Protein 6OD0 (pdb70)

Foldseek 3Di:
DDDPVRLVVLLVVQLVQDDPVQNDPVSLQVDWRFLVSVCPDPVHVPPLLSVLLQQLLDPDPVSGTHHSVSSVVSCQLVDPPHDLLSVLQVVQSSLCVVRPQWQALVSQQVVVCSVPDVVVVDDDPVRSVVVLVVVCVQQVVVPPRIHGSVSSSVSSVPDDDPD/DDDPVRLVVLLVVQLVQDDPVQNDPVSLQVDWRFLVSVCPDPVHVPPLLSVLLQQLLDPDPVSGTHHSVSSVVSCQLPDPPHDLLSVLQVVQSSLPVVRPQKHALVSQQVVVCSVCDVVSHDDPVRSVVVSVVVCVQQVVVPPRIHGSVSSSVSSVVDDDD/DVVVVVVVVVPD/DVVVVVVVVVPD

Radius of gyration: 25.78 Å; Cα contacts (8 Å, |Δi|>4): 388; chains: 4; bounding box: 52×59×73 Å

B-factor: mean 43.33, std 13.86, range [22.11, 126.85]

Organism: Homo sapiens (NCBI:txid9606)

Solvent-accessible surface area: 19195 Å² total; per-residue (Å²): 106,36,64,73,129,60,67,122,92,1,35,184,80,0,18,125,26,7,79,137,95,72,94,67,96,84,39,0,102,79,6,86,1,71,36,79,74,0,46,62,19,118,65,5,117,97,19,66,2,61,69,21,0,0,92,15,8,6,100,24,139,84,84,56,18,0,14,15,131,3,4,30,73,5,30,21,8,50,18,88,51,9,58,115,63,53,38,5,60,50,0,11,103,0,1,7,40,84,76,91,44,38,0,46,112,98,4,0,36,126,1,3,47,42,60,52,29,94,40,106,87,138,42,58,93,78,88,21,50,124,54,8,69,74,8,14,122,77,1,4,112,88,156,94,32,35,0,53,63,80,13,0,56,110,23,26,89,83,26,88,123,36,103,108,36,41,72,64,63,70,122,106,1,38,187,84,0,17,69,30,6,80,152,97,73,100,68,98,82,41,0,102,206,5,86,1,64,36,140,66,1,35,82,22,109,78,4,87,93,19,61,2,55,122,20,0,0,109,16,7,11,104,26,141,74,59,81,10,0,15,16,129,3,3,30,73,4,26,21,8,46,20,90,47,9,57,116,62,57,39,5,60,48,0,11,105,0,1,7,32,83,79,93,41,39,0,53,105,108,2,0,26,119,0,3,52,45,65,52,28,93,90,88,55,52,53,92,82,95,22,44,122,54,7,71,75,7,25,149,70,0,12,92,91,215,96,38,38,0,57,57,76,15,0,52,95,20,25,86,187,24,81,104,104,104,49,10,79,35,0,17,118,32,1,46,89,102,48,10,88,38,0,23,36,33,2,48,99

CATH classification: 1.10.238.10

Nearest PDB structures (foldseek):
  6od0-assembly1_A  TM=1.006E+00  e=2.108E-27  Homo sapiens
  6od0-assembly2_B  TM=1.002E+00  e=3.270E-26  Homo sapiens
  6ocx-assembly2_B  TM=9.889E-01  e=6.707E-25  Homo sapiens
  1xo5-assembly1_A  TM=9.278E-01  e=3.530E-22  Homo sapiens
  1xo5-assembly2_B  TM=9.350E-01  e=5.475E-21  Homo sapiens

Structure (mmCIF, N/CA/C/O backbone):
data_6OD0
#
_entry.id   6OD0
#
_cell.length_a   34.858
_cell.length_b   85.966
_cell.length_c   67.287
_cell.angle_alpha   90.00
_cell.angle_beta   91.91
_cell.angle_gamma   90.00
#
_symmetry.space_group_name_H-M   'P 1 21 1'
#
loop_
_entity.id
_entity.type
_entity.pdbx_description
1 polymer 'Calcium and integrin-binding protein 1'
2 polymer 'Peptide inhibitor UNC10245092'
3 non-polymer 'CALCIUM ION'
4 water water
#
loop_
_atom_site.group_PDB
_atom_site.id
_atom_site.type_symbol
_atom_site.label_atom_id
_atom_site.label_alt_id
_atom_site.label_comp_id
_atom_site.label_asym_id
_atom_site.label_entity_id
_atom_site.label_seq_id
_atom_site.pdbx_PDB_ins_code
_atom_site.Cartn_x
_atom_site.Cartn_y
_atom_site.Cartn_z
_atom_site.occupancy
_atom_site.B_iso_or_equiv
_atom_site.auth_seq_id
_atom_site.auth_comp_id
_atom_site.auth_asym_id
_atom_site.auth_atom_id
_atom_site.pdbx_PDB_model_num
ATOM 1 N N . PHE A 1 21 ? 7.860 15.823 60.036 1.00 49.25 21 PHE A N 1
ATOM 2 C CA . PHE A 1 21 ? 9.135 15.098 59.938 1.00 48.74 21 PHE A CA 1
ATOM 3 C C . PHE A 1 21 ? 9.211 14.065 58.821 1.00 52.33 21 PHE A C 1
ATOM 4 O O . PHE A 1 21 ? 10.309 13.599 58.468 1.00 52.09 21 PHE A O 1
ATOM 12 N N . LEU A 1 22 ? 8.053 13.688 58.279 1.00 46.75 22 LEU A N 1
ATOM 13 C CA . LEU A 1 22 ? 8.009 12.729 57.190 1.00 44.98 22 LEU A CA 1
ATOM 14 C C . LEU A 1 22 ? 7.364 13.343 55.990 1.00 48.13 22 LEU A C 1
ATOM 15 O O . LEU A 1 22 ? 6.349 14.044 56.105 1.00 48.08 22 LEU A O 1
ATOM 20 N N . THR A 1 23 ? 7.921 13.049 54.824 1.00 45.30 23 THR A N 1
ATOM 21 C CA . THR A 1 23 ? 7.323 13.503 53.572 1.00 45.75 23 THR A CA 1
ATOM 22 C C . THR A 1 23 ? 6.126 12.603 53.265 1.00 47.22 23 THR A C 1
ATOM 23 O O . THR A 1 23 ? 5.939 11.568 53.911 1.00 46.20 23 THR A O 1
ATOM 27 N N . LYS A 1 24 ? 5.331 12.988 52.275 1.00 43.19 24 LYS A N 1
ATOM 28 C CA . LYS A 1 24 ? 4.200 12.200 51.828 1.00 42.67 24 LYS A CA 1
ATOM 29 C C . LYS A 1 24 ? 4.699 10.860 51.262 1.00 46.21 24 LYS A C 1
ATOM 30 O O . LYS A 1 24 ? 4.093 9.828 51.545 1.00 45.77 24 LYS A O 1
ATOM 32 N N . GLN A 1 25 ? 5.832 10.865 50.516 1.00 42.51 25 GLN A N 1
ATOM 33 C CA . GLN A 1 25 ? 6.389 9.624 49.966 1.00 42.72 25 GLN A CA 1
ATOM 34 C C . GLN A 1 25 ? 6.767 8.648 51.090 1.00 42.98 25 GLN A C 1
ATOM 35 O O . GLN A 1 25 ? 6.535 7.443 50.958 1.00 40.36 25 GLN A O 1
ATOM 41 N N . GLU A 1 26 ? 7.347 9.175 52.174 1.00 35.09 26 GLU A N 1
ATOM 42 C CA . GLU A 1 26 ? 7.712 8.377 53.322 1.00 33.90 26 GLU A CA 1
ATOM 43 C C . GLU A 1 26 ? 6.475 7.804 54.011 1.00 36.78 26 GLU A C 1
ATOM 44 O O . GLU A 1 26 ? 6.492 6.642 54.409 1.00 35.01 26 GLU A O 1
ATOM 50 N N . ILE A 1 27 ? 5.395 8.593 54.135 1.00 34.67 27 ILE A N 1
ATOM 51 C CA . ILE A 1 27 ? 4.171 8.112 54.779 1.00 33.28 27 ILE A CA 1
ATOM 52 C C . ILE A 1 27 ? 3.520 6.997 53.958 1.00 36.55 27 ILE A C 1
ATOM 53 O O . ILE A 1 27 ? 3.129 5.971 54.518 1.00 34.73 27 ILE A O 1
ATOM 58 N N . LEU A 1 28 ? 3.441 7.184 52.631 1.00 34.38 28 LEU A N 1
ATOM 59 C CA . LEU A 1 28 ? 2.827 6.196 51.733 1.00 33.56 28 LEU A CA 1
ATOM 60 C C . LEU A 1 28 ? 3.650 4.924 51.659 1.00 35.01 28 LEU A C 1
ATOM 61 O O . LEU A 1 28 ? 3.081 3.836 51.593 1.00 31.26 28 LEU A O 1
ATOM 66 N N . LEU A 1 29 ? 4.974 5.055 51.696 1.00 34.19 29 LEU A N 1
ATOM 67 C CA . LEU A 1 29 ? 5.864 3.897 51.718 1.00 35.73 29 LEU A CA 1
ATOM 68 C C . LEU A 1 29 ? 5.710 3.175 53.045 1.00 35.69 29 LEU A C 1
ATOM 69 O O . LEU A 1 29 ? 5.720 1.947 53.064 1.00 34.97 29 LEU A O 1
ATOM 74 N N . ALA A 1 30 ? 5.564 3.924 54.142 1.00 31.25 30 ALA A N 1
ATOM 75 C CA . ALA A 1 30 ? 5.399 3.330 55.468 1.00 29.11 30 ALA A CA 1
ATOM 76 C C . ALA A 1 30 ? 4.128 2.499 55.520 1.00 31.47 30 ALA A C 1
ATOM 77 O O . ALA A 1 30 ? 4.169 1.375 56.026 1.00 32.31 30 ALA A O 1
ATOM 79 N N . HIS A 1 31 ? 3.031 2.987 54.912 1.00 26.46 31 HIS A N 1
ATOM 80 C CA . HIS A 1 31 ? 1.781 2.248 54.918 1.00 26.18 31 HIS A CA 1
ATOM 81 C C . HIS A 1 31 ? 1.889 0.960 54.132 1.00 33.84 31 HIS A C 1
ATOM 82 O O . HIS A 1 31 ? 1.384 -0.069 54.580 1.00 35.54 31 HIS A O 1
ATOM 89 N N . ARG A 1 32 ? 2.591 0.982 52.993 1.00 32.22 32 ARG A N 1
ATOM 90 C CA . ARG A 1 32 ? 2.771 -0.242 52.228 1.00 33.40 32 ARG A CA 1
ATOM 91 C C . ARG A 1 32 ? 3.580 -1.274 53.032 1.00 38.63 32 ARG A C 1
ATOM 92 O O . ARG A 1 32 ? 3.216 -2.441 53.053 1.00 39.68 32 ARG A O 1
ATOM 100 N N . ARG A 1 33 ? 4.657 -0.840 53.709 1.00 34.39 33 ARG A N 1
ATOM 101 C CA . ARG A 1 33 ? 5.478 -1.753 54.494 1.00 33.78 33 ARG A CA 1
ATOM 102 C C . ARG A 1 33 ? 4.699 -2.308 55.687 1.00 36.23 33 ARG A C 1
ATOM 103 O O . ARG A 1 33 ? 4.773 -3.510 55.972 1.00 35.23 33 ARG A O 1
ATOM 111 N N . PHE A 1 34 ? 3.935 -1.433 56.364 1.00 31.72 34 PHE A N 1
ATOM 112 C CA . PHE A 1 34 ? 3.115 -1.811 57.502 1.00 30.94 34 PHE A CA 1
ATOM 113 C C . PHE A 1 34 ? 2.114 -2.908 57.110 1.00 38.35 34 PHE A C 1
ATOM 114 O O . PHE A 1 34 ? 2.004 -3.916 57.813 1.00 38.46 34 PHE A O 1
ATOM 122 N N . CYS A 1 35 ? 1.424 -2.727 55.975 1.00 36.60 35 CYS A N 1
ATOM 123 C CA . CYS A 1 35 ? 0.443 -3.669 55.449 1.00 37.04 35 CYS A CA 1
ATOM 124 C C . CYS A 1 35 ? 1.025 -5.039 55.153 1.00 41.14 35 CYS A C 1
ATOM 125 O O . CYS A 1 35 ? 0.308 -6.028 55.282 1.00 40.37 35 CYS A O 1
ATOM 128 N N . GLU A 1 36 ? 2.294 -5.107 54.738 1.00 38.45 36 GLU A N 1
ATOM 129 C CA . GLU A 1 36 ? 2.976 -6.389 54.488 1.00 40.44 36 GLU A CA 1
ATOM 130 C C . GLU A 1 36 ? 3.131 -7.208 55.781 1.00 43.84 36 GLU A C 1
ATOM 131 O O . GLU A 1 36 ? 3.380 -8.413 55.720 1.00 46.33 36 GLU A O 1
ATOM 137 N N . LEU A 1 37 ? 2.986 -6.569 56.937 1.00 37.88 37 LEU A N 1
ATOM 138 C CA . LEU A 1 37 ? 3.071 -7.230 58.245 1.00 35.88 37 LEU A CA 1
ATOM 139 C C . LEU A 1 37 ? 1.730 -7.783 58.684 1.00 38.65 37 LEU A C 1
ATOM 140 O O . LEU A 1 37 ? 1.667 -8.524 59.661 1.00 39.15 37 LEU A O 1
ATOM 145 N N . LEU A 1 38 ? 0.646 -7.405 58.005 1.00 35.98 38 LEU A N 1
ATOM 146 C CA . LEU A 1 38 ? -0.693 -7.850 58.399 1.00 35.50 38 LEU A CA 1
ATOM 147 C C . LEU A 1 38 ? -1.135 -9.071 57.677 1.00 43.01 38 LEU A C 1
ATOM 148 O O . LEU A 1 38 ? -0.778 -9.245 56.516 1.00 43.68 38 LEU A O 1
ATOM 153 N N . PRO A 1 39 ? -1.993 -9.901 58.313 1.00 42.44 39 PRO A N 1
ATOM 154 C CA . PRO A 1 39 ? -2.644 -11.003 57.567 1.00 42.77 39 PRO A CA 1
ATOM 155 C C . PRO A 1 39 ? -3.416 -10.417 56.375 1.00 44.76 39 PRO A C 1
ATOM 156 O O . PRO A 1 39 ? -3.925 -9.300 56.454 1.00 42.88 39 PRO A O 1
ATOM 160 N N . GLN A 1 40 ? -3.504 -11.166 55.283 1.00 42.20 40 GLN A N 1
ATOM 161 C CA . GLN A 1 40 ? -4.188 -10.742 54.061 1.00 42.17 40 GLN A CA 1
ATOM 162 C C . GLN A 1 40 ? -5.574 -10.117 54.291 1.00 46.84 40 GLN A C 1
ATOM 163 O O . GLN A 1 40 ? -5.928 -9.131 53.658 1.00 43.49 40 GLN A O 1
ATOM 169 N N . GLU A 1 41 ? -6.331 -10.677 55.239 1.00 47.59 41 GLU A N 1
ATOM 170 C CA . GLU A 1 41 ? -7.679 -10.243 55.601 1.00 48.31 41 GLU A CA 1
ATOM 171 C C . GLU A 1 41 ? -7.717 -8.868 56.261 1.00 51.63 41 GLU A C 1
ATOM 172 O O . GLU A 1 41 ? -8.784 -8.277 56.338 1.00 53.42 41 GLU A O 1
ATOM 174 N N . GLN A 1 42 ? -6.579 -8.359 56.754 1.00 45.46 42 GLN A N 1
ATOM 175 C CA . GLN A 1 42 ? -6.538 -7.054 57.410 1.00 42.57 42 GLN A CA 1
ATOM 176 C C . GLN A 1 42 ? -5.820 -5.991 56.586 1.00 41.63 42 GLN A C 1
ATOM 177 O O . GLN A 1 42 ? -5.449 -4.963 57.128 1.00 41.19 42 GLN A O 1
ATOM 183 N N . ARG A 1 43 ? -5.642 -6.210 55.289 1.00 37.44 43 ARG A N 1
ATOM 184 C CA . ARG A 1 43 ? -4.881 -5.293 54.440 1.00 36.21 43 ARG A CA 1
ATOM 185 C C . ARG A 1 43 ? -5.699 -4.188 53.767 1.00 41.79 43 ARG A C 1
ATOM 186 O O . ARG A 1 43 ? -5.122 -3.354 53.074 1.00 42.81 43 ARG A O 1
ATOM 194 N N . SER A 1 44 ? -7.018 -4.118 54.011 1.00 38.61 44 SER A N 1
ATOM 195 C CA . SER A 1 44 ? -7.788 -2.987 53.484 1.00 38.14 44 SER A CA 1
ATOM 196 C C . SER A 1 44 ? -7.348 -1.773 54.315 1.00 39.34 44 SER A C 1
ATOM 197 O O . SER A 1 44 ? -6.807 -1.936 55.419 1.00 38.09 44 SER A O 1
ATOM 200 N N . VAL A 1 45 ? -7.540 -0.572 53.775 1.00 34.73 45 VAL A N 1
ATOM 201 C CA . VAL A 1 45 ? -7.120 0.642 54.464 1.00 34.20 45 VAL A CA 1
ATOM 202 C C . VAL A 1 45 ? -7.725 0.760 55.865 1.00 37.95 45 VAL A C 1
ATOM 203 O O . VAL A 1 45 ? -6.995 0.961 56.826 1.00 38.62 45 VAL A O 1
ATOM 207 N N . GLU A 1 46 ? -9.040 0.611 55.985 1.00 34.74 46 GLU A N 1
ATOM 208 C CA . GLU A 1 46 ? -9.733 0.714 57.278 1.00 34.91 46 GLU A CA 1
ATOM 209 C C . GLU A 1 46 ? -9.235 -0.311 58.279 1.00 36.89 46 GLU A C 1
ATOM 210 O O . GLU A 1 46 ? -8.940 0.048 59.413 1.00 35.89 46 GLU A O 1
ATOM 212 N N . SER A 1 47 ? -9.088 -1.573 57.856 1.00 35.32 47 SER A N 1
ATOM 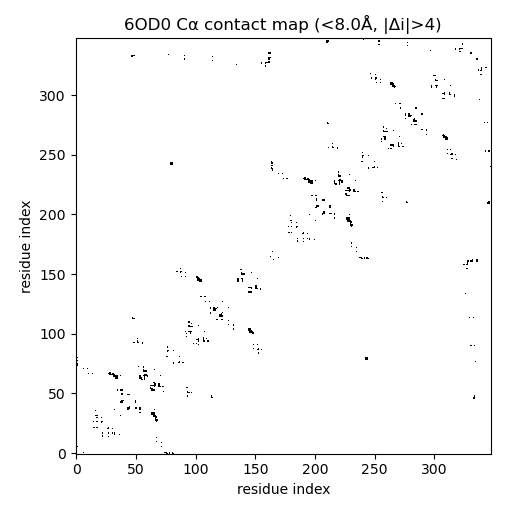213 C CA . SER A 1 47 ? -8.551 -2.606 58.750 1.00 36.21 47 SER A CA 1
ATOM 214 C C . SER A 1 47 ? -7.120 -2.254 59.191 1.00 37.80 47 SER A C 1
ATOM 215 O O . SER A 1 47 ? -6.795 -2.330 60.389 1.00 35.95 47 SER A O 1
ATOM 218 N N . SER A 1 48 ? -6.284 -1.820 58.226 1.00 33.58 48 SER A N 1
ATOM 219 C CA . SER A 1 48 ? -4.897 -1.471 58.518 1.00 32.94 48 SER A CA 1
ATOM 220 C C . SER A 1 48 ? -4.765 -0.320 59.503 1.00 37.59 48 SER A C 1
ATOM 221 O O . SER A 1 48 ? -3.813 -0.294 60.278 1.00 37.50 48 SER A O 1
ATOM 224 N N . LEU A 1 49 ? -5.699 0.624 59.478 1.00 35.73 49 LEU A N 1
ATOM 225 C CA . LEU A 1 49 ? -5.642 1.757 60.406 1.00 36.15 49 LEU A CA 1
ATOM 226 C C . LEU A 1 49 ? -6.190 1.421 61.781 1.00 39.77 49 LEU A C 1
ATOM 227 O O . LEU A 1 49 ? -6.013 2.203 62.713 1.00 40.63 49 LEU A O 1
ATOM 232 N N . ARG A 1 50 ? -6.832 0.255 61.922 1.00 35.36 50 ARG A N 1
ATOM 233 C CA . ARG A 1 50 ? -7.296 -0.231 63.219 1.00 34.80 50 ARG A CA 1
ATOM 234 C C . ARG A 1 50 ? -6.306 -1.276 63.793 1.00 37.51 50 ARG A C 1
ATOM 235 O O . ARG A 1 50 ? -6.334 -1.535 64.988 1.00 35.44 50 ARG A O 1
ATOM 237 N N . ALA A 1 51 ? -5.446 -1.873 62.938 1.00 34.00 51 ALA A N 1
ATOM 238 C CA . ALA A 1 51 ? -4.562 -2.978 63.307 1.00 34.24 51 ALA A CA 1
ATOM 239 C C . ALA A 1 51 ? -3.488 -2.635 64.328 1.00 37.99 51 ALA A C 1
ATOM 240 O O . ALA A 1 51 ? -2.951 -1.527 64.354 1.00 36.71 51 ALA A O 1
ATOM 242 N N . GLN A 1 52 ? -3.164 -3.624 65.151 1.00 35.80 52 GLN A N 1
ATOM 243 C CA . GLN A 1 52 ? -2.097 -3.561 66.153 1.00 35.67 52 GLN A CA 1
ATOM 244 C C . GLN A 1 52 ? -1.117 -4.665 65.809 1.00 40.50 52 GLN A C 1
ATOM 245 O O . GLN A 1 52 ? -1.473 -5.839 65.861 1.00 42.24 52 GLN A O 1
ATOM 251 N N . VAL A 1 53 ? 0.096 -4.290 65.402 1.00 35.50 53 VAL A N 1
ATOM 252 C CA . VAL A 1 53 ? 1.121 -5.256 65.039 1.00 34.28 53 VAL A CA 1
ATOM 253 C C . VAL A 1 53 ? 1.940 -5.610 66.288 1.00 36.66 53 VAL A C 1
ATOM 254 O O . VAL A 1 53 ? 2.546 -4.713 66.874 1.00 33.53 53 VAL A O 1
ATOM 258 N N . PRO A 1 54 ? 1.990 -6.907 66.685 1.00 35.43 54 PRO A N 1
ATOM 259 C CA . PRO A 1 54 ? 2.817 -7.294 67.853 1.00 34.71 54 PRO A CA 1
ATOM 260 C C . PRO A 1 54 ? 4.285 -6.955 67.660 1.00 36.34 54 PRO A C 1
ATOM 261 O O . PRO A 1 54 ? 4.753 -6.786 66.538 1.00 36.54 54 PRO A O 1
ATOM 265 N N . PHE A 1 55 ? 5.000 -6.809 68.747 1.00 34.71 55 PHE A N 1
ATOM 266 C CA . PHE A 1 55 ? 6.417 -6.428 68.670 1.00 35.42 55 PHE A CA 1
ATOM 267 C C . PHE A 1 55 ? 7.258 -7.411 67.876 1.00 44.05 55 PHE A C 1
ATOM 268 O O . PHE A 1 55 ? 8.125 -6.972 67.128 1.00 42.22 55 PHE A O 1
ATOM 276 N N . GLU A 1 56 ? 6.955 -8.725 67.966 1.00 45.53 56 GLU A N 1
ATOM 277 C CA . GLU A 1 56 ? 7.727 -9.762 67.281 1.00 47.07 56 GLU A CA 1
ATOM 278 C C . GLU A 1 56 ? 7.909 -9.482 65.810 1.00 51.26 56 GLU A C 1
ATOM 279 O O . GLU A 1 56 ? 9.003 -9.691 65.279 1.00 52.15 56 GLU A O 1
ATOM 281 N N . GLN A 1 57 ? 6.862 -8.981 65.154 1.00 46.29 57 GLN A N 1
ATOM 282 C CA . GLN A 1 57 ? 6.946 -8.630 63.743 1.00 45.46 57 GLN A CA 1
ATOM 283 C C . GLN A 1 57 ? 7.687 -7.316 63.524 1.00 48.01 57 GLN A C 1
ATOM 284 O O . GLN A 1 57 ? 8.362 -7.157 62.514 1.00 47.99 57 GLN A O 1
ATOM 290 N N . ILE A 1 58 ? 7.555 -6.377 64.454 1.00 43.07 58 ILE A N 1
ATOM 291 C CA . ILE A 1 58 ? 8.247 -5.100 64.349 1.00 42.67 58 ILE A CA 1
ATOM 292 C C . ILE A 1 58 ? 9.766 -5.265 64.558 1.00 47.42 58 ILE A C 1
ATOM 293 O O . ILE A 1 58 ? 10.561 -4.673 63.827 1.00 46.65 58 ILE A O 1
ATOM 298 N N . LEU A 1 59 ? 10.161 -6.075 65.543 1.00 44.60 59 LEU A N 1
ATOM 299 C CA . LEU A 1 59 ? 11.557 -6.310 65.868 1.00 44.85 59 LEU A CA 1
ATOM 300 C C . LEU A 1 59 ? 12.374 -6.978 64.747 1.00 53.73 59 LEU A C 1
ATOM 301 O O . LEU A 1 59 ? 13.602 -7.023 64.848 1.00 53.82 59 LEU A O 1
ATOM 306 N N . SER A 1 60 ? 11.707 -7.468 63.686 1.00 53.29 60 SER A N 1
ATOM 307 C CA . SER A 1 60 ? 12.386 -8.098 62.563 1.00 55.71 60 SER A CA 1
ATOM 308 C C . SER A 1 60 ? 12.568 -7.165 61.378 1.00 61.12 60 SER A C 1
ATOM 309 O O . SER A 1 60 ? 13.181 -7.549 60.383 1.00 62.70 60 SER A O 1
ATOM 312 N N . LEU A 1 61 ? 12.039 -5.955 61.464 1.00 56.61 61 LEU A N 1
ATOM 313 C CA . LEU A 1 61 ? 12.176 -4.984 60.386 1.00 56.28 61 LEU A CA 1
ATOM 314 C C . LEU A 1 61 ? 13.620 -4.525 60.268 1.00 61.35 61 LEU A C 1
ATOM 315 O O . LEU A 1 61 ? 14.288 -4.375 61.293 1.00 60.27 61 LEU A O 1
ATOM 320 N N . PRO A 1 62 ? 14.119 -4.295 59.030 1.00 60.13 62 PRO A N 1
ATOM 321 C CA . PRO A 1 62 ? 15.520 -3.859 58.860 1.00 60.36 62 PRO A CA 1
ATOM 322 C C . PRO A 1 62 ? 15.901 -2.605 59.636 1.00 62.85 62 PRO A C 1
ATOM 323 O O . PRO A 1 62 ? 17.027 -2.530 60.112 1.00 63.44 62 PRO A O 1
ATOM 327 N N . GLU A 1 63 ? 14.966 -1.651 59.803 1.00 56.58 63 GLU A N 1
ATOM 328 C CA . GLU A 1 63 ? 15.193 -0.418 60.558 1.00 54.72 63 GLU A CA 1
ATOM 329 C C . GLU A 1 63 ? 15.426 -0.684 62.044 1.00 56.32 63 GLU A C 1
ATOM 330 O O . GLU A 1 63 ? 16.093 0.111 62.710 1.00 55.82 63 GLU A O 1
ATOM 332 N N . LEU A 1 64 ? 14.888 -1.793 62.570 1.00 50.55 64 LEU A N 1
ATOM 333 C CA . LEU A 1 64 ? 15.037 -2.097 63.988 1.00 48.60 64 LEU A CA 1
ATOM 334 C C . LEU A 1 64 ? 15.904 -3.287 64.335 1.00 49.35 64 LEU A C 1
ATOM 335 O O . LEU A 1 64 ? 16.477 -3.298 65.422 1.00 48.32 64 LEU A O 1
ATOM 340 N N . LYS A 1 65 ? 15.945 -4.320 63.496 1.00 44.77 65 LYS A N 1
ATOM 341 C CA . LYS A 1 65 ? 16.566 -5.605 63.817 1.00 45.08 65 LYS A CA 1
ATOM 342 C C . LYS A 1 65 ? 17.999 -5.494 64.358 1.00 47.20 65 LYS A C 1
ATOM 343 O O . LYS A 1 65 ? 18.366 -6.254 65.248 1.00 46.60 65 LYS A O 1
ATOM 349 N N . ALA A 1 66 ? 18.778 -4.533 63.866 1.00 42.84 66 ALA A N 1
ATOM 350 C CA . ALA A 1 66 ? 20.145 -4.371 64.329 1.00 42.35 66 ALA A CA 1
ATOM 351 C C . ALA A 1 66 ? 20.297 -3.334 65.444 1.00 42.42 66 ALA A C 1
ATOM 352 O O . AL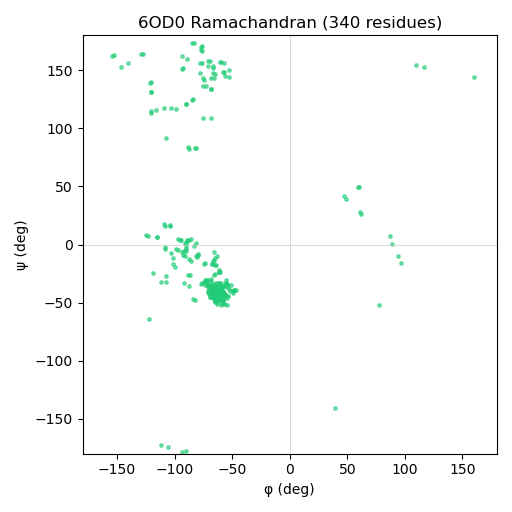A A 1 66 ? 21.421 -3.075 65.890 1.00 42.78 66 ALA A O 1
ATOM 354 N N . ASN A 1 67 ? 19.195 -2.774 65.914 1.00 36.62 67 ASN A N 1
ATOM 355 C CA . ASN A 1 67 ? 19.266 -1.762 66.960 1.00 35.31 67 ASN A CA 1
ATOM 356 C C . ASN A 1 67 ? 19.334 -2.371 68.366 1.00 36.73 67 ASN A C 1
ATOM 357 O O . ASN A 1 67 ? 18.438 -3.104 68.739 1.00 34.94 67 ASN A O 1
ATOM 362 N N . PRO A 1 68 ? 20.364 -2.035 69.180 1.00 35.20 68 PRO A N 1
ATOM 363 C CA . PRO A 1 68 ? 20.464 -2.614 70.546 1.00 34.29 68 PRO A CA 1
ATOM 364 C C . PRO A 1 68 ? 19.293 -2.284 71.476 1.00 37.09 68 PRO A C 1
ATOM 365 O O . PRO A 1 68 ? 19.046 -3.013 72.434 1.00 36.06 68 PRO A O 1
ATOM 369 N N . PHE A 1 69 ? 18.580 -1.187 71.206 1.00 32.99 69 PHE A N 1
ATOM 370 C CA . PHE A 1 69 ? 17.463 -0.778 72.047 1.00 32.38 69 PHE A CA 1
ATOM 371 C C . PHE A 1 69 ? 16.116 -1.076 71.416 1.00 36.36 69 PHE A C 1
ATOM 372 O O . PHE A 1 69 ? 15.131 -0.476 71.821 1.00 37.62 69 PHE A O 1
ATOM 380 N N . LYS A 1 70 ? 16.057 -1.940 70.406 1.00 32.85 70 LYS A N 1
ATOM 381 C CA . LYS A 1 70 ? 14.809 -2.207 69.679 1.00 31.94 70 LYS A CA 1
ATOM 382 C C . LYS A 1 70 ? 13.634 -2.510 70.589 1.00 37.88 70 LYS A C 1
ATOM 383 O O . LYS A 1 70 ? 12.536 -1.991 70.361 1.00 39.89 70 LYS A O 1
ATOM 389 N N . GLU A 1 71 ? 13.864 -3.299 71.642 1.00 34.26 71 GLU A N 1
ATOM 390 C CA . GLU A 1 71 ? 12.813 -3.645 72.595 1.00 35.69 71 GLU A CA 1
ATOM 391 C C . GLU A 1 71 ? 12.324 -2.436 73.357 1.00 39.87 71 GLU A C 1
ATOM 392 O O . GLU A 1 71 ? 11.114 -2.281 73.525 1.00 40.86 71 GLU A O 1
ATOM 394 N N . ARG A 1 72 ? 13.239 -1.535 73.757 1.00 34.25 72 ARG A N 1
ATOM 395 C CA . ARG A 1 72 ? 12.835 -0.300 74.419 1.00 33.10 72 ARG A CA 1
ATOM 396 C C . ARG A 1 72 ? 12.187 0.657 73.450 1.00 33.45 72 ARG A C 1
ATOM 397 O O . ARG A 1 72 ? 11.298 1.419 73.842 1.00 33.81 72 ARG A O 1
ATOM 405 N N . ILE A 1 73 ? 12.596 0.625 72.194 1.00 27.06 73 ILE A N 1
ATOM 406 C CA . ILE A 1 73 ? 12.014 1.518 71.186 1.00 27.82 73 ILE A CA 1
ATOM 407 C C . ILE A 1 73 ? 10.537 1.214 70.949 1.00 34.66 73 ILE A C 1
ATOM 408 O O . ILE A 1 73 ? 9.726 2.143 70.897 1.00 32.77 73 ILE A O 1
ATOM 413 N N . CYS A 1 74 ? 10.188 -0.079 70.868 1.00 36.25 74 CYS A N 1
ATOM 414 C CA . CYS A 1 74 ? 8.799 -0.550 70.686 1.00 38.00 74 CYS A CA 1
ATOM 415 C C . CYS A 1 74 ? 7.905 -0.112 71.812 1.00 37.96 74 CYS A C 1
ATOM 416 O O . CYS A 1 74 ? 6.790 0.360 71.588 1.00 35.34 74 CYS A O 1
ATOM 419 N N . ARG A 1 75 ? 8.383 -0.323 73.021 1.00 33.37 75 ARG A N 1
ATOM 420 C CA . ARG A 1 75 ? 7.666 0.046 74.215 1.00 33.09 75 ARG A CA 1
ATOM 421 C C . ARG A 1 75 ? 7.349 1.553 74.229 1.00 34.85 75 ARG A C 1
ATOM 422 O O . ARG A 1 75 ? 6.213 1.944 74.470 1.00 34.84 75 ARG A O 1
ATOM 430 N N . VAL A 1 76 ? 8.342 2.386 73.940 1.00 29.75 76 VAL A N 1
ATOM 431 C CA . VAL A 1 76 ? 8.205 3.835 74.018 1.00 28.67 76 VAL A CA 1
ATOM 432 C C . VAL A 1 76 ? 7.215 4.387 72.990 1.00 34.22 76 VAL A C 1
ATOM 433 O O . VAL A 1 76 ? 6.484 5.337 73.275 1.00 33.49 76 VAL A O 1
ATOM 437 N N . PHE A 1 77 ? 7.145 3.770 71.822 1.00 32.72 77 PHE A N 1
ATOM 438 C CA . PHE A 1 77 ? 6.268 4.265 70.759 1.00 31.76 77 PHE A CA 1
ATOM 439 C C . PHE A 1 77 ? 4.907 3.633 70.740 1.00 33.78 77 PHE A C 1
ATOM 440 O O . PHE A 1 77 ? 4.049 4.121 70.016 1.00 31.36 77 PHE A O 1
ATOM 448 N N . SER A 1 78 ? 4.668 2.622 71.570 1.00 30.57 78 SER A N 1
ATOM 449 C CA . SER A 1 78 ? 3.351 1.984 71.645 1.00 30.68 78 SER A CA 1
ATOM 450 C C . SER A 1 78 ? 2.340 2.902 72.348 1.00 34.22 78 SER A C 1
ATOM 451 O O . SER A 1 78 ? 2.652 3.523 73.360 1.00 33.31 78 SER A O 1
ATOM 454 N N . THR A 1 79 ? 1.141 3.002 71.802 1.00 32.17 79 THR A N 1
ATOM 455 C CA . THR A 1 79 ? 0.093 3.809 72.432 1.00 33.66 79 THR A CA 1
ATOM 456 C C . THR A 1 79 ? -1.000 2.948 73.040 1.00 38.10 79 THR A C 1
ATOM 457 O O . THR A 1 79 ? -1.860 3.489 73.732 1.00 39.04 79 THR A O 1
ATOM 461 N N . SER A 1 80 ? -0.932 1.620 72.876 1.00 35.76 80 SER A N 1
ATOM 462 C CA . SER A 1 80 ? -1.904 0.756 73.538 1.00 37.81 80 SER A CA 1
ATOM 463 C C . SER A 1 80 ? -1.547 0.666 75.033 1.00 42.19 80 SER A C 1
ATOM 464 O O . SER A 1 80 ? -0.357 0.639 75.363 1.00 40.10 80 SER A O 1
ATOM 467 N N . PRO A 1 81 ? -2.560 0.610 75.940 1.00 40.11 81 PRO A N 1
ATOM 468 C CA . PRO A 1 81 ? -2.268 0.520 77.387 1.00 40.76 81 PRO A CA 1
ATOM 469 C C . PRO A 1 81 ? -1.375 -0.654 77.786 1.00 46.84 81 PRO A C 1
ATOM 470 O O . PRO A 1 81 ? -0.636 -0.552 78.775 1.00 46.44 81 PRO A O 1
ATOM 474 N N . ALA A 1 82 ? -1.449 -1.776 77.038 1.00 44.77 82 ALA A N 1
ATOM 475 C CA . ALA A 1 82 ? -0.648 -2.968 77.329 1.00 44.35 82 ALA A CA 1
ATOM 476 C C . ALA A 1 82 ? 0.778 -2.836 76.812 1.00 47.25 82 ALA A C 1
ATOM 477 O O . ALA A 1 82 ? 1.604 -3.704 77.118 1.00 47.66 82 ALA A O 1
ATOM 479 N N . LYS A 1 83 ? 1.077 -1.760 76.034 1.00 40.47 83 LYS A N 1
ATOM 480 C CA . LYS A 1 83 ? 2.424 -1.459 75.508 1.00 39.36 83 LYS A CA 1
ATOM 481 C C . LYS A 1 83 ? 3.076 -2.685 74.848 1.00 44.36 83 LYS A C 1
ATOM 482 O O . LYS A 1 83 ? 4.264 -2.920 75.022 1.00 45.23 83 LYS A O 1
ATOM 488 N N . ASP A 1 84 ? 2.291 -3.477 74.126 1.00 40.02 84 ASP A N 1
ATOM 489 C CA . ASP A 1 84 ? 2.776 -4.721 73.536 1.00 39.29 84 ASP A CA 1
ATOM 490 C C . ASP A 1 84 ? 2.557 -4.806 72.031 1.00 40.15 84 ASP A C 1
ATOM 491 O O . ASP A 1 84 ? 2.794 -5.871 71.434 1.00 41.01 84 ASP A O 1
ATOM 493 N N . SER A 1 85 ? 2.118 -3.702 71.409 1.00 34.26 85 SER A N 1
ATOM 494 C CA . SER A 1 85 ? 1.871 -3.660 69.959 1.00 33.57 85 SER A CA 1
ATOM 495 C C . SER A 1 85 ? 1.996 -2.241 69.406 1.00 33.32 85 SER A C 1
ATOM 496 O O . SER A 1 85 ? 1.920 -1.275 70.153 1.00 32.11 85 SER A O 1
ATOM 499 N N . LEU A 1 86 ? 2.152 -2.132 68.093 1.00 30.07 86 LEU A N 1
ATOM 500 C CA . LEU A 1 86 ? 2.250 -0.850 67.414 1.00 29.98 86 LEU A CA 1
ATOM 501 C C . LEU A 1 86 ? 1.141 -0.699 66.392 1.00 32.34 86 LEU A C 1
ATOM 502 O O . LEU A 1 86 ? 0.915 -1.598 65.579 1.00 33.59 86 LEU A O 1
ATOM 507 N N . SER A 1 87 ? 0.460 0.439 66.421 1.00 26.94 87 SER A N 1
ATOM 508 C CA . SER A 1 87 ? -0.514 0.784 65.399 1.00 27.56 87 SER A CA 1
ATOM 509 C C . SER A 1 87 ? 0.276 1.438 64.246 1.00 31.79 87 SER A C 1
ATOM 510 O O . SER A 1 87 ? 1.470 1.739 64.392 1.00 31.84 87 SER A O 1
ATOM 513 N N . PHE A 1 88 ? -0.397 1.717 63.126 1.00 28.17 88 PHE A N 1
ATOM 514 C CA . PHE A 1 88 ? 0.229 2.428 62.020 1.00 26.70 88 PHE A CA 1
ATOM 515 C C . PHE A 1 88 ? 0.704 3.833 62.461 1.00 32.16 88 PHE A C 1
ATOM 516 O O . PHE A 1 88 ? 1.853 4.193 62.216 1.00 31.66 88 PHE A O 1
ATOM 524 N N . GLU A 1 89 ? -0.146 4.591 63.150 1.00 28.84 89 GLU A N 1
ATOM 525 C CA . GLU A 1 89 ? 0.236 5.899 63.681 1.00 29.69 89 GLU A CA 1
ATOM 526 C C . GLU A 1 89 ? 1.449 5.815 64.617 1.00 33.19 89 GLU A C 1
ATOM 527 O O . GLU A 1 89 ? 2.321 6.685 64.545 1.00 32.01 89 GLU A O 1
ATOM 533 N N . ASP A 1 90 ? 1.508 4.788 65.505 1.00 29.57 90 ASP A N 1
ATOM 534 C CA . ASP A 1 90 ? 2.678 4.589 66.381 1.00 28.94 90 ASP A CA 1
ATOM 535 C C . ASP A 1 90 ? 3.929 4.347 65.563 1.00 31.29 90 ASP A C 1
ATOM 536 O O . ASP A 1 90 ? 4.998 4.864 65.890 1.00 29.75 90 ASP A O 1
ATOM 541 N N . PHE A 1 91 ? 3.798 3.555 64.504 1.00 28.51 91 PHE A N 1
ATOM 542 C CA . PHE A 1 91 ? 4.879 3.259 63.592 1.00 29.13 91 PHE A CA 1
ATOM 543 C C . PHE A 1 91 ? 5.361 4.526 62.846 1.00 32.16 91 PHE A C 1
ATOM 544 O O . PHE A 1 91 ? 6.555 4.699 62.659 1.00 28.44 91 PHE A O 1
ATOM 552 N N . LEU A 1 92 ? 4.443 5.431 62.468 1.00 31.85 92 LEU A N 1
ATOM 553 C CA . LEU A 1 92 ? 4.847 6.690 61.824 1.00 31.77 92 LEU A CA 1
ATOM 554 C C . LEU A 1 92 ? 5.606 7.569 62.819 1.00 35.60 92 LEU A C 1
ATOM 555 O O . LEU A 1 92 ? 6.518 8.282 62.421 1.00 33.39 92 LEU A O 1
ATOM 560 N N . ASP A 1 93 ? 5.209 7.545 64.101 1.00 34.21 93 ASP A N 1
ATOM 561 C CA . ASP A 1 93 ? 5.876 8.302 65.144 1.00 35.43 93 ASP A CA 1
ATOM 562 C C . ASP A 1 93 ? 7.316 7.837 65.305 1.00 37.07 93 ASP A C 1
ATOM 563 O O . ASP A 1 93 ? 8.220 8.670 65.404 1.00 38.40 93 ASP A O 1
ATOM 568 N N . LEU A 1 94 ? 7.521 6.516 65.319 1.00 30.23 94 LEU A N 1
ATOM 569 C CA . LEU A 1 94 ? 8.838 5.913 65.433 1.00 30.24 94 LEU A CA 1
ATOM 570 C C . LEU A 1 94 ? 9.715 6.376 64.248 1.00 37.52 94 LEU A C 1
ATOM 571 O O . LEU A 1 94 ? 10.826 6.847 64.460 1.00 36.87 94 LEU A O 1
ATOM 576 N N . LEU A 1 95 ? 9.215 6.232 63.017 1.00 34.41 95 LEU A N 1
ATOM 577 C CA . LEU A 1 95 ? 9.962 6.660 61.838 1.00 34.26 95 LEU A CA 1
ATOM 578 C C . LEU A 1 95 ? 10.269 8.132 61.881 1.00 37.89 95 LEU A C 1
ATOM 579 O O . LEU A 1 95 ? 11.357 8.533 61.524 1.00 37.55 95 LEU A O 1
ATOM 584 N N . SER A 1 96 ? 9.320 8.941 62.366 1.00 37.03 96 SER A N 1
ATOM 585 C CA . SER A 1 96 ? 9.480 10.394 62.440 1.00 36.98 96 SER A CA 1
ATOM 586 C C . SER A 1 96 ? 10.651 10.781 63.355 1.00 38.52 96 SER A C 1
ATOM 587 O O . SER A 1 96 ? 11.471 11.623 62.992 1.00 35.74 96 SER A O 1
ATOM 590 N N . VAL A 1 97 ? 10.767 10.110 64.504 1.00 34.56 97 VAL A N 1
ATOM 591 C CA . VAL A 1 97 ? 11.845 10.388 65.450 1.00 33.29 97 VAL A CA 1
ATOM 592 C C . VAL A 1 97 ? 13.190 9.891 64.913 1.00 34.81 97 VAL A C 1
ATOM 593 O O . VAL A 1 97 ? 14.225 10.499 65.178 1.00 35.73 97 VAL A O 1
ATOM 597 N N . PHE A 1 98 ? 13.182 8.788 64.176 1.00 29.33 98 PHE A N 1
ATOM 598 C CA . PHE A 1 98 ? 14.431 8.262 63.641 1.00 30.52 98 PHE A CA 1
ATOM 599 C C . PHE A 1 98 ? 14.793 8.837 62.274 1.00 37.33 98 PHE A C 1
ATOM 600 O O . PHE A 1 98 ? 15.801 8.440 61.699 1.00 36.32 98 PHE A O 1
ATOM 608 N N . SER A 1 99 ? 14.003 9.788 61.763 1.00 36.48 99 SER A N 1
ATOM 609 C CA . SER A 1 99 ? 14.320 10.363 60.452 1.00 38.00 99 SER A CA 1
ATOM 610 C C . SER A 1 99 ? 15.450 11.376 60.562 1.00 43.09 99 SER A C 1
ATOM 611 O O . SER A 1 99 ? 15.656 11.963 61.628 1.00 41.01 99 SER A O 1
ATOM 614 N N . ASP A 1 100 ? 16.159 11.597 59.452 1.00 42.81 100 ASP A N 1
ATOM 615 C CA . ASP A 1 100 ? 17.252 12.553 59.377 1.00 45.04 100 ASP A CA 1
ATOM 616 C C . ASP A 1 100 ? 16.822 14.016 59.549 1.00 48.42 100 ASP A C 1
ATOM 617 O O . ASP A 1 100 ? 17.667 14.862 59.809 1.00 49.45 100 ASP A O 1
ATOM 622 N N . THR A 1 101 ? 15.527 14.293 59.482 1.00 44.31 101 THR A N 1
ATOM 623 C CA . THR A 1 101 ? 14.966 15.631 59.652 1.00 45.11 101 THR A CA 1
ATOM 624 C C . THR A 1 101 ? 14.543 15.944 61.091 1.00 47.07 101 THR A C 1
ATOM 625 O O . THR A 1 101 ? 14.192 17.084 61.373 1.00 46.99 101 THR A O 1
ATOM 629 N N . ALA A 1 102 ? 14.543 14.950 61.994 1.00 43.94 102 ALA A N 1
ATOM 630 C CA . ALA A 1 102 ? 14.149 15.167 63.389 1.00 42.81 102 ALA A CA 1
ATOM 631 C C . ALA A 1 102 ? 15.173 16.051 64.122 1.00 45.86 102 ALA A C 1
ATOM 632 O O . ALA A 1 102 ? 16.376 15.870 63.981 1.00 45.80 102 ALA A O 1
ATOM 634 N N . THR A 1 103 ? 14.685 17.040 64.857 1.00 42.27 103 THR A N 1
ATOM 635 C CA . THR A 1 103 ? 15.512 18.021 65.545 1.00 42.16 103 THR A CA 1
ATOM 636 C C . THR A 1 103 ? 16.327 17.408 66.675 1.00 46.15 103 THR A C 1
ATOM 637 O O . THR A 1 103 ? 15.914 16.400 67.257 1.00 43.82 103 THR A O 1
ATOM 641 N N . PRO A 1 104 ? 17.483 18.012 67.027 1.00 45.90 104 PRO A N 1
ATOM 642 C CA . PRO A 1 104 ? 18.266 17.496 68.176 1.00 44.49 104 PRO A CA 1
ATOM 643 C C . PRO A 1 104 ? 17.463 17.418 69.480 1.00 48.28 104 PRO A C 1
ATOM 644 O O . PRO A 1 104 ? 17.707 16.524 70.280 1.00 47.74 104 PRO A O 1
ATOM 648 N N . ASP A 1 105 ? 16.513 18.350 69.698 1.00 46.77 105 ASP A N 1
ATOM 649 C CA . ASP A 1 105 ? 15.672 18.379 70.895 1.00 45.76 105 ASP A CA 1
ATOM 650 C C . ASP A 1 105 ? 14.790 17.147 70.983 1.00 46.81 105 ASP A C 1
ATOM 651 O O . ASP A 1 105 ? 14.724 16.532 72.037 1.00 46.48 105 ASP A O 1
ATOM 653 N N . ILE A 1 106 ? 14.144 16.769 69.885 1.00 43.42 106 ILE A N 1
ATOM 654 C CA . ILE A 1 106 ? 13.244 15.616 69.875 1.00 42.19 106 ILE A CA 1
ATOM 655 C C . ILE A 1 106 ? 14.013 14.314 70.055 1.00 40.79 106 ILE A C 1
ATOM 656 O O . ILE A 1 106 ? 13.559 13.433 70.789 1.00 37.59 106 ILE A O 1
ATOM 661 N N . LYS A 1 107 ? 15.188 14.209 69.435 1.00 37.09 107 LYS A N 1
ATOM 662 C CA . LYS A 1 107 ? 16.029 13.013 69.568 1.00 35.05 107 LYS A CA 1
ATOM 663 C C . LYS A 1 107 ? 16.494 12.801 71.015 1.00 35.39 107 LYS A C 1
ATOM 664 O O . LYS A 1 107 ? 16.432 11.680 71.509 1.00 34.41 107 LYS A O 1
ATOM 670 N N . SER A 1 108 ? 16.921 13.865 71.699 1.00 33.19 108 SER A N 1
ATOM 671 C CA . SER A 1 108 ? 17.386 13.724 73.087 1.00 34.23 108 SER A CA 1
ATOM 672 C C . SER A 1 108 ? 16.214 13.476 74.045 1.00 39.40 108 SER A C 1
ATOM 673 O O . SER A 1 108 ? 16.401 12.802 75.047 1.00 39.08 108 SER A O 1
ATOM 676 N N . HIS A 1 109 ? 15.036 14.018 73.737 1.00 38.05 109 HIS A N 1
ATOM 677 C CA . HIS A 1 109 ? 13.835 13.790 74.534 1.00 40.17 109 HIS A CA 1
ATOM 678 C C . HIS A 1 109 ? 13.427 12.297 74.479 1.00 39.87 109 HIS A C 1
ATOM 679 O O . HIS A 1 109 ? 13.219 11.676 75.514 1.00 39.50 109 HIS A O 1
ATOM 686 N N . TYR A 1 110 ? 13.358 11.721 73.278 1.00 34.61 110 TYR A N 1
ATOM 687 C CA . TYR A 1 110 ? 13.015 10.313 73.114 1.00 33.87 110 TYR A CA 1
ATOM 688 C C . TYR A 1 110 ? 14.126 9.387 73.554 1.00 32.87 110 TYR A C 1
ATOM 689 O O . TYR A 1 110 ? 13.849 8.301 74.051 1.00 31.12 110 TYR A O 1
ATOM 698 N N . ALA A 1 111 ? 15.393 9.831 73.426 1.00 29.35 111 ALA A N 1
ATOM 699 C CA . ALA A 1 111 ? 16.531 9.045 73.914 1.00 26.42 111 ALA A CA 1
ATOM 700 C C . ALA A 1 111 ? 16.389 8.873 75.462 1.00 29.14 111 ALA A C 1
ATOM 701 O O . ALA A 1 111 ? 16.500 7.750 75.988 1.00 27.44 111 ALA A O 1
ATOM 703 N N . PHE A 1 112 ? 15.998 9.959 76.158 1.00 25.02 112 PHE A N 1
ATOM 704 C CA . PHE A 1 112 ? 15.762 9.937 77.592 1.00 25.51 112 PHE A CA 1
ATOM 705 C C . PHE A 1 112 ? 14.666 8.917 77.965 1.00 31.63 112 PHE A C 1
ATOM 706 O O . PHE A 1 112 ? 14.835 8.129 78.904 1.00 30.97 112 PHE A O 1
ATOM 714 N N . ARG A 1 113 ? 13.574 8.895 77.204 1.00 28.82 113 ARG A N 1
ATOM 715 C CA . ARG A 1 113 ? 12.496 7.944 77.422 1.00 27.58 113 ARG A CA 1
ATOM 716 C C . ARG A 1 113 ? 12.922 6.518 77.175 1.00 30.29 113 ARG A C 1
ATOM 717 O O . ARG A 1 113 ? 12.484 5.616 77.895 1.00 29.47 113 ARG A O 1
ATOM 725 N N . ILE A 1 114 ? 13.779 6.295 76.177 1.00 28.05 114 ILE A N 1
ATOM 726 C CA . ILE A 1 114 ? 14.269 4.956 75.840 1.00 28.00 114 ILE A CA 1
ATOM 727 C C . ILE A 1 114 ? 15.200 4.435 76.962 1.00 32.10 114 ILE A C 1
ATOM 728 O O . ILE A 1 114 ? 15.102 3.268 77.361 1.00 29.41 114 ILE A O 1
ATOM 733 N N . PHE A 1 115 ? 16.123 5.310 77.436 1.00 26.32 115 PHE A N 1
ATOM 734 C CA . PHE A 1 115 ? 17.093 4.974 78.464 1.00 26.02 115 PHE A CA 1
ATOM 735 C C . PHE A 1 115 ? 16.456 4.866 79.870 1.00 33.63 115 PHE A C 1
ATOM 736 O O . PHE A 1 115 ? 17.081 4.321 80.772 1.00 32.29 115 PHE A O 1
ATOM 744 N N . ASP A 1 116 ? 15.216 5.396 80.060 1.00 31.33 116 ASP A N 1
ATOM 745 C CA . ASP A 1 116 ? 14.514 5.308 81.342 1.00 30.84 116 ASP A CA 1
ATOM 746 C C . ASP A 1 116 ? 13.846 3.936 81.441 1.00 35.94 116 ASP A C 1
ATOM 747 O O . ASP A 1 116 ? 12.654 3.777 81.154 1.00 34.15 116 ASP A O 1
ATOM 752 N N . PHE A 1 117 ? 14.633 2.939 81.852 1.00 32.56 117 PHE A N 1
ATOM 753 C CA . PHE A 1 117 ? 14.197 1.551 81.818 1.00 32.89 117 PHE A CA 1
ATOM 754 C C . PHE A 1 117 ? 12.989 1.256 82.691 1.00 39.22 117 PHE A C 1
ATOM 755 O O . PHE A 1 117 ? 12.106 0.508 82.250 1.00 39.49 117 PHE A O 1
ATOM 763 N N . ASP A 1 118 ? 12.905 1.853 83.893 1.00 35.36 118 ASP A N 1
ATOM 764 C CA . ASP A 1 118 ? 11.743 1.596 84.756 1.00 35.30 118 ASP A CA 1
ATOM 765 C C . ASP A 1 118 ? 10.597 2.566 84.548 1.00 40.81 118 ASP A C 1
ATOM 766 O O . ASP A 1 118 ? 9.576 2.436 85.240 1.00 42.11 118 ASP A O 1
ATOM 771 N N . ASP A 1 119 ? 10.773 3.558 83.662 1.00 38.02 119 ASP A N 1
ATOM 772 C CA . ASP A 1 119 ? 9.749 4.545 83.296 1.00 39.37 119 ASP A CA 1
ATOM 773 C C . ASP A 1 119 ? 9.260 5.372 84.468 1.00 46.42 119 ASP A C 1
ATOM 774 O O . ASP A 1 119 ? 8.056 5.510 84.656 1.00 50.54 119 ASP A O 1
ATOM 779 N N . ASP A 1 120 ? 10.176 5.928 85.251 1.00 40.30 120 ASP A N 1
ATOM 780 C CA . ASP A 1 120 ? 9.818 6.750 86.401 1.00 38.65 120 ASP A CA 1
ATOM 781 C C . ASP A 1 120 ? 10.255 8.221 86.249 1.00 40.77 120 ASP A C 1
ATOM 782 O O . ASP A 1 120 ? 10.183 8.972 87.217 1.00 41.78 120 ASP A O 1
ATOM 787 N N . GLY A 1 121 ? 10.768 8.603 85.083 1.00 36.20 121 GLY A N 1
ATOM 788 C CA . GLY A 1 121 ? 11.154 9.988 84.821 1.00 36.16 121 GLY A CA 1
ATOM 789 C C . GLY A 1 121 ? 12.558 10.437 85.163 1.00 39.22 121 GLY A C 1
ATOM 790 O O . GLY A 1 121 ? 12.872 11.616 84.979 1.00 39.65 121 GLY A O 1
ATOM 791 N N . THR A 1 122 ? 13.404 9.560 85.688 1.00 33.34 122 THR A N 1
ATOM 792 C CA . THR A 1 122 ? 14.814 9.897 85.904 1.00 33.37 122 THR A CA 1
ATOM 793 C C . THR A 1 122 ? 15.663 8.690 85.542 1.00 34.01 122 THR A C 1
ATOM 794 O O . THR A 1 122 ? 15.179 7.564 85.594 1.00 34.44 122 THR A O 1
ATOM 798 N N . LEU A 1 123 ? 16.922 8.922 85.201 1.00 26.76 123 LEU A N 1
ATOM 799 C CA . LEU A 1 123 ? 17.883 7.859 84.948 1.00 25.08 123 LEU A CA 1
ATOM 800 C C . LEU A 1 123 ? 18.697 7.706 86.226 1.00 30.31 123 LEU A C 1
ATOM 801 O O . LEU A 1 123 ? 19.381 8.654 86.648 1.00 29.61 123 LEU A O 1
ATOM 806 N N . ASN A 1 124 ? 18.589 6.528 86.850 1.00 25.30 124 ASN A N 1
ATOM 807 C CA . ASN A 1 124 ? 19.354 6.216 88.041 1.00 25.93 124 ASN A CA 1
ATOM 808 C C . ASN A 1 124 ? 20.485 5.230 87.703 1.00 29.83 124 ASN A C 1
ATOM 809 O O . ASN A 1 124 ? 20.679 4.899 86.531 1.00 28.77 124 ASN A O 1
ATOM 814 N N . ARG A 1 125 ? 21.204 4.749 88.730 1.00 28.31 125 ARG A N 1
ATOM 815 C CA . ARG A 1 125 ? 22.291 3.786 88.564 1.00 27.91 125 ARG A CA 1
ATOM 816 C C . ARG A 1 125 ? 21.832 2.503 87.878 1.00 33.06 125 ARG A C 1
ATOM 817 O O . ARG A 1 125 ? 22.551 1.980 87.043 1.00 34.30 125 ARG A O 1
ATOM 825 N N . GLU A 1 126 ? 20.648 1.998 88.216 1.00 31.18 126 GLU A N 1
ATOM 826 C CA . GLU A 1 126 ? 20.103 0.788 87.576 1.00 30.11 126 GLU A CA 1
ATOM 827 C C . GLU A 1 126 ? 19.816 1.038 86.115 1.00 31.20 126 GLU A C 1
ATOM 828 O O . GLU A 1 126 ? 20.103 0.173 85.318 1.00 32.20 126 GLU A O 1
ATOM 834 N N . ASP A 1 127 ? 19.248 2.200 85.767 1.00 25.89 127 ASP A N 1
ATOM 835 C CA . ASP A 1 127 ? 18.997 2.551 84.368 1.00 25.86 127 ASP A CA 1
ATOM 836 C C . ASP A 1 127 ? 20.293 2.610 83.601 1.00 29.27 127 ASP A C 1
ATOM 837 O O . ASP A 1 127 ? 20.391 2.055 82.509 1.00 29.07 127 ASP A O 1
ATOM 842 N N . LEU A 1 128 ? 21.303 3.264 84.170 1.00 25.90 128 LEU A N 1
ATOM 843 C CA . LEU A 1 128 ? 22.602 3.396 83.522 1.00 25.67 128 LEU A CA 1
ATOM 844 C C . LEU A 1 128 ? 23.302 2.037 83.350 1.00 31.55 128 LEU A C 1
ATOM 845 O O . LEU A 1 128 ? 23.945 1.794 82.326 1.00 29.69 128 LEU A O 1
ATOM 850 N N . SER A 1 129 ? 23.161 1.146 84.350 1.00 29.13 129 SER A N 1
ATOM 851 C CA . SER A 1 129 ? 23.714 -0.193 84.292 1.00 28.76 129 SER A CA 1
ATOM 852 C C . SER A 1 129 ? 23.071 -0.987 83.150 1.00 33.75 129 SER A C 1
ATOM 853 O O . SER A 1 129 ? 23.781 -1.671 82.398 1.00 34.02 129 SER A O 1
ATOM 856 N N . ARG A 1 130 ? 21.741 -0.894 83.004 1.00 28.37 130 ARG A N 1
ATOM 857 C CA . ARG A 1 130 ? 21.046 -1.586 81.906 1.00 28.57 130 ARG A CA 1
ATOM 858 C C . ARG A 1 130 ? 21.437 -0.987 80.570 1.00 33.67 130 ARG A C 1
ATOM 859 O O . ARG A 1 130 ? 21.566 -1.722 79.587 1.00 34.44 130 ARG A O 1
ATOM 867 N N . LEU A 1 131 ? 21.633 0.339 80.518 1.00 29.34 131 LEU A N 1
ATOM 868 C CA . LEU A 1 131 ? 22.055 0.990 79.279 1.00 29.51 131 LEU A CA 1
ATOM 869 C C . LEU A 1 131 ? 23.457 0.508 78.866 1.00 34.25 131 LEU A C 1
ATOM 870 O O . LEU A 1 131 ? 23.672 0.192 77.702 1.00 33.43 131 LEU A O 1
ATOM 875 N N . VAL A 1 132 ? 24.391 0.409 79.822 1.00 31.79 132 VAL A N 1
ATOM 876 C CA . VAL A 1 132 ? 25.735 -0.032 79.506 1.00 33.59 132 VAL A CA 1
ATOM 877 C C . VAL A 1 132 ? 25.707 -1.484 79.023 1.00 38.99 132 VAL A C 1
ATOM 878 O O . VAL A 1 132 ? 26.344 -1.817 78.019 1.00 38.00 132 VAL A O 1
ATOM 882 N N . ASN A 1 133 ? 24.940 -2.324 79.721 1.00 36.20 133 ASN A N 1
ATOM 883 C CA . ASN A 1 133 ? 24.770 -3.719 79.355 1.00 37.53 133 ASN A CA 1
ATOM 884 C C . ASN A 1 133 ? 24.201 -3.878 77.924 1.00 43.28 133 ASN A C 1
ATOM 885 O O . ASN A 1 133 ? 24.611 -4.790 77.219 1.00 43.51 133 ASN A O 1
ATOM 890 N N . CYS A 1 134 ? 23.301 -2.983 77.493 1.00 42.51 134 CYS A N 1
ATOM 891 C CA . CYS A 1 134 ? 22.782 -2.974 76.127 1.00 45.46 134 CYS A CA 1
ATOM 892 C C . CYS A 1 134 ? 23.910 -2.708 75.141 1.00 49.85 134 CYS A C 1
ATOM 893 O O . CYS A 1 134 ? 23.945 -3.319 74.088 1.00 51.57 134 CYS A O 1
ATOM 896 N N . LEU A 1 135 ? 24.811 -1.782 75.473 1.00 45.29 135 LEU A N 1
ATOM 897 C CA . LEU A 1 135 ? 25.895 -1.385 74.580 1.00 45.02 135 LEU A CA 1
ATOM 898 C C . LEU A 1 135 ? 26.956 -2.458 74.408 1.00 52.92 135 LEU A C 1
ATOM 899 O O . LEU A 1 135 ? 27.473 -2.623 73.309 1.00 55.16 135 LEU A O 1
ATOM 904 N N . THR A 1 136 ? 27.254 -3.212 75.461 1.00 48.89 136 THR A N 1
ATOM 905 C CA . THR A 1 136 ? 28.270 -4.238 75.398 1.00 49.96 136 THR A CA 1
ATOM 906 C C . THR A 1 136 ? 27.757 -5.612 74.909 1.00 59.07 136 THR A C 1
ATOM 907 O O . THR A 1 136 ? 28.510 -6.356 74.279 1.00 62.05 136 THR A O 1
ATOM 911 N N . GLY A 1 137 ? 26.530 -5.961 75.271 1.00 55.54 137 GLY A N 1
ATOM 912 C CA . GLY A 1 137 ? 25.939 -7.279 75.072 1.00 56.01 137 GLY A CA 1
ATOM 913 C C . GLY A 1 137 ? 25.649 -7.893 76.435 1.00 61.00 137 GLY A C 1
ATOM 914 O O . GLY A 1 137 ? 26.306 -7.548 77.420 1.00 57.67 137 GLY A O 1
ATOM 915 N N . GLU A 1 138 ? 24.647 -8.797 76.509 1.00 62.67 138 GLU A N 1
ATOM 916 C CA . GLU A 1 138 ? 24.184 -9.476 77.739 1.00 64.61 138 GLU A CA 1
ATOM 917 C C . GLU A 1 138 ? 25.299 -10.098 78.602 1.00 71.50 138 GLU A C 1
ATOM 918 O O . GLU A 1 138 ? 25.229 -10.012 79.838 1.00 71.11 138 GLU A O 1
ATOM 920 N N . GLY A 1 139 ? 26.306 -10.702 77.966 1.00 70.84 139 GLY A N 1
ATOM 921 C CA . GLY A 1 139 ? 27.424 -11.203 78.748 1.00 72.14 139 GLY A CA 1
ATOM 922 C C . GLY A 1 139 ? 28.354 -12.256 78.218 1.00 78.87 139 GLY A C 1
ATOM 923 O O . GLY A 1 139 ? 27.926 -13.210 77.570 1.00 79.76 139 GLY A O 1
ATOM 924 N N . GLU A 1 140 ? 29.644 -12.112 78.586 1.00 76.69 140 GLU A N 1
ATOM 925 C CA . GLU A 1 140 ? 30.708 -13.074 78.315 1.00 88.10 140 GLU A CA 1
ATOM 926 C C . GLU A 1 140 ? 31.322 -13.487 79.646 1.00 104.46 140 GLU A C 1
ATOM 927 O O . GLU A 1 140 ? 31.731 -12.632 80.431 1.00 59.43 140 GLU A O 1
ATOM 929 N N . THR A 1 142 ? 30.273 -8.870 75.506 1.00 64.96 142 THR A N 1
ATOM 930 C CA . THR A 1 142 ? 31.299 -9.004 76.540 1.00 65.94 142 THR A CA 1
ATOM 931 C C . THR A 1 142 ? 31.022 -8.069 77.711 1.00 67.08 142 THR A C 1
ATOM 932 O O . THR A 1 142 ? 31.461 -6.923 77.725 1.00 65.15 142 THR A O 1
ATOM 934 N N . ARG A 1 143 ? 30.301 -8.593 78.697 1.00 63.05 143 ARG A N 1
ATOM 935 C CA . ARG A 1 143 ? 29.820 -7.917 79.900 1.00 60.35 143 ARG A CA 1
ATOM 936 C C . ARG A 1 143 ? 30.885 -7.179 80.717 1.00 57.99 143 ARG A C 1
ATOM 937 O O . ARG A 1 143 ? 32.006 -7.658 80.863 1.00 59.47 143 ARG A O 1
ATOM 945 N N . LEU A 1 144 ? 30.512 -6.039 81.297 1.00 49.48 144 LEU A N 1
ATOM 946 C CA . LEU A 1 144 ? 31.430 -5.333 82.186 1.00 48.55 144 LEU A CA 1
ATOM 947 C C . LEU A 1 144 ? 31.440 -6.019 83.546 1.00 52.35 144 LEU A C 1
ATOM 948 O O . LEU A 1 144 ? 30.424 -6.556 83.971 1.00 53.38 144 LEU A O 1
ATOM 953 N N . SER A 1 145 ? 32.567 -5.999 84.239 1.00 48.13 145 SER A N 1
ATOM 954 C CA . SER A 1 145 ? 32.616 -6.555 85.586 1.00 48.12 145 SER A CA 1
ATOM 955 C C . SER A 1 145 ? 31.965 -5.555 86.560 1.00 52.41 145 SER A C 1
ATOM 956 O O . SER A 1 145 ? 31.736 -4.392 86.200 1.00 50.83 145 SER A O 1
ATOM 959 N N . ALA A 1 146 ? 31.680 -6.011 87.791 1.00 48.75 146 ALA A N 1
ATOM 960 C CA . ALA A 1 146 ? 31.059 -5.193 88.830 1.00 46.99 146 ALA A CA 1
ATOM 961 C C . ALA A 1 146 ? 31.828 -3.911 89.091 1.00 47.66 146 ALA A C 1
ATOM 962 O O . ALA A 1 146 ? 31.210 -2.841 89.189 1.00 46.67 146 ALA A O 1
ATOM 964 N N . SER A 1 147 ? 33.161 -4.014 89.175 1.00 42.49 147 SER A N 1
ATOM 965 C CA . SER A 1 147 ? 34.042 -2.871 89.424 1.00 41.71 147 SER A CA 1
ATOM 966 C C . SER A 1 147 ? 34.095 -1.938 88.217 1.00 43.82 147 SER A C 1
ATOM 967 O O . SER A 1 147 ? 34.062 -0.726 88.401 1.00 44.59 147 SER A O 1
ATOM 969 N N . GLU A 1 148 ? 34.176 -2.488 86.996 1.00 39.27 148 GLU A N 1
ATOM 970 C CA . GLU A 1 148 ? 34.199 -1.669 85.777 1.00 39.13 148 GLU A CA 1
ATOM 971 C C . GLU A 1 148 ? 32.894 -0.874 85.640 1.00 40.77 148 GLU A C 1
ATOM 972 O O . GLU A 1 148 ? 32.921 0.298 85.292 1.00 39.32 148 GLU A O 1
ATOM 978 N N . MET A 1 149 ? 31.769 -1.514 85.948 1.00 36.31 149 MET A N 1
ATOM 979 C CA . MET A 1 149 ? 30.466 -0.888 85.872 1.00 34.27 149 MET A CA 1
ATOM 980 C C . MET A 1 149 ? 30.342 0.257 86.890 1.00 38.74 149 MET A C 1
ATOM 981 O O . MET A 1 149 ? 29.926 1.365 86.522 1.00 36.23 149 MET A O 1
ATOM 986 N N . LYS A 1 150 ? 30.751 0.005 88.142 1.00 37.92 150 LYS A N 1
ATOM 987 C CA . LYS A 1 150 ? 30.707 1.019 89.197 1.00 37.60 150 LYS A CA 1
ATOM 988 C C . LYS A 1 150 ? 31.534 2.233 88.819 1.00 39.62 150 LYS A C 1
ATOM 989 O O . LYS A 1 150 ? 31.061 3.354 88.968 1.00 39.84 150 LYS A O 1
ATOM 991 N N . GLN A 1 151 ? 32.739 2.023 88.292 1.00 35.31 151 GLN A N 1
ATOM 992 C CA . GLN A 1 151 ? 33.612 3.137 87.912 1.00 34.92 151 GLN A CA 1
ATOM 993 C C . GLN A 1 151 ? 33.018 3.916 86.711 1.00 40.24 151 GLN A C 1
ATOM 994 O O . GLN A 1 151 ? 33.101 5.153 86.674 1.00 39.29 151 GLN A O 1
ATOM 1000 N N . LEU A 1 152 ? 32.442 3.203 85.737 1.00 35.49 152 LEU A N 1
ATOM 1001 C CA . LEU A 1 152 ? 31.846 3.881 84.597 1.00 36.26 152 LEU A CA 1
ATOM 1002 C C . LEU A 1 152 ? 30.600 4.714 85.022 1.00 38.51 152 LEU A C 1
ATOM 1003 O O . LEU A 1 152 ? 30.489 5.876 84.654 1.00 38.61 152 LEU A O 1
ATOM 1008 N N . ILE A 1 153 ? 29.710 4.137 85.831 1.00 34.97 153 ILE A N 1
ATOM 1009 C CA . ILE A 1 153 ? 28.501 4.834 86.285 1.00 32.72 153 ILE A CA 1
ATOM 1010 C C . ILE A 1 153 ? 28.849 6.055 87.138 1.00 33.84 153 ILE A C 1
ATOM 1011 O O . ILE A 1 153 ? 28.269 7.122 86.936 1.00 33.29 153 ILE A O 1
ATOM 1016 N N . ASP A 1 154 ? 29.818 5.915 88.050 1.00 31.92 154 ASP A N 1
ATOM 1017 C CA . ASP A 1 154 ? 30.287 7.034 88.852 1.00 31.90 154 ASP A CA 1
ATOM 1018 C C . ASP A 1 154 ? 30.765 8.180 87.945 1.00 37.45 154 ASP A C 1
ATOM 1019 O O . ASP A 1 154 ? 30.450 9.338 88.228 1.00 36.10 154 ASP A O 1
ATOM 1024 N N . ASN A 1 155 ? 31.513 7.858 86.859 1.00 35.66 155 ASN A N 1
ATOM 1025 C CA . ASN A 1 155 ? 32.017 8.874 85.930 1.00 36.40 155 ASN A CA 1
ATOM 1026 C C . ASN A 1 155 ? 30.906 9.515 85.138 1.00 38.78 155 ASN A C 1
ATOM 1027 O O . ASN A 1 155 ? 30.932 10.723 84.938 1.00 38.23 155 ASN A O 1
ATOM 1032 N N . ILE A 1 156 ? 29.917 8.714 84.697 1.00 35.23 156 ILE A N 1
ATOM 1033 C CA . ILE A 1 156 ? 28.751 9.244 83.968 1.00 33.38 156 ILE A CA 1
ATOM 1034 C C . ILE A 1 156 ? 27.986 10.235 84.864 1.00 35.21 156 ILE A C 1
ATOM 1035 O O . ILE A 1 156 ? 27.597 11.319 84.416 1.00 33.68 156 ILE A O 1
ATOM 1040 N N . LEU A 1 157 ? 27.776 9.853 86.123 1.00 32.76 157 LEU A N 1
ATOM 1041 C CA . LEU A 1 157 ? 27.064 10.701 87.093 1.00 32.29 157 LEU A CA 1
ATOM 1042 C C . LEU A 1 157 ? 27.844 11.950 87.413 1.00 36.15 157 LEU A C 1
ATOM 1043 O O . LEU A 1 157 ? 27.259 13.011 87.584 1.00 34.94 157 LEU A O 1
ATOM 1048 N N . GLU A 1 158 ? 29.156 11.835 87.465 1.00 33.69 158 GLU A N 1
ATOM 1049 C CA . GLU A 1 158 ? 30.013 12.971 87.778 1.00 35.45 158 GLU A CA 1
ATOM 1050 C C . GLU A 1 158 ? 29.861 14.063 86.695 1.00 38.89 158 GLU A C 1
ATOM 1051 O O . GLU A 1 158 ? 29.831 15.257 87.018 1.00 38.09 158 GLU A O 1
ATOM 1057 N N . GLU A 1 159 ? 29.687 13.659 85.445 1.00 32.64 159 GLU A N 1
ATOM 1058 C CA . GLU A 1 159 ? 29.537 14.621 84.375 1.00 33.61 159 GLU A CA 1
ATOM 1059 C C . GLU A 1 159 ? 28.121 15.113 84.129 1.00 38.29 159 GLU A C 1
ATOM 1060 O O . GLU A 1 159 ? 27.948 16.214 83.610 1.00 40.47 159 GLU A O 1
ATOM 1062 N N . SER A 1 160 ? 27.111 14.316 84.469 1.00 33.03 160 SER A N 1
ATOM 1063 C CA . SER A 1 160 ? 25.730 14.576 84.096 1.00 31.65 160 SER A CA 1
ATOM 1064 C C . SER A 1 160 ? 24.781 15.037 85.197 1.00 36.08 160 SER A C 1
ATOM 1065 O O . SER A 1 160 ? 23.797 15.727 84.915 1.00 34.56 160 SER A O 1
ATOM 1068 N N . ASP A 1 161 ? 25.000 14.568 86.421 1.00 34.19 161 ASP A N 1
ATOM 1069 C CA . ASP A 1 161 ? 24.103 14.820 87.545 1.00 33.42 161 ASP A CA 1
ATOM 1070 C C . ASP A 1 161 ? 24.468 16.118 88.237 1.00 38.93 161 ASP A C 1
ATOM 1071 O O . ASP A 1 161 ? 25.121 16.111 89.272 1.00 39.45 161 ASP A O 1
ATOM 1076 N N . ILE A 1 162 ? 24.007 17.225 87.683 1.00 36.29 162 ILE A N 1
ATOM 1077 C CA . ILE A 1 162 ? 24.359 18.555 88.181 1.00 37.17 162 ILE A CA 1
ATOM 1078 C C . ILE A 1 162 ? 23.930 18.794 89.643 1.00 42.89 162 ILE A C 1
ATOM 1079 O O . ILE A 1 162 ? 24.734 19.300 90.431 1.00 43.01 162 ILE A O 1
ATOM 1084 N N . ASP A 1 163 ? 22.701 18.407 90.018 1.00 38.79 163 ASP A N 1
ATOM 1085 C CA . ASP A 1 163 ? 22.255 18.673 91.381 1.00 38.50 163 ASP A CA 1
ATOM 1086 C C . ASP A 1 163 ? 22.737 17.636 92.371 1.00 40.14 163 ASP A C 1
ATOM 1087 O O . ASP A 1 163 ? 22.430 17.754 93.562 1.00 40.28 163 ASP A O 1
ATOM 1092 N N . ARG A 1 164 ? 23.464 16.615 91.896 1.00 35.44 164 ARG A N 1
ATOM 1093 C CA . ARG A 1 164 ? 24.103 15.606 92.754 1.00 34.69 164 ARG A CA 1
ATOM 1094 C C . ARG A 1 164 ? 23.134 14.798 93.619 1.00 41.26 164 ARG A C 1
ATOM 1095 O O . ARG A 1 164 ? 23.525 14.298 94.681 1.00 41.44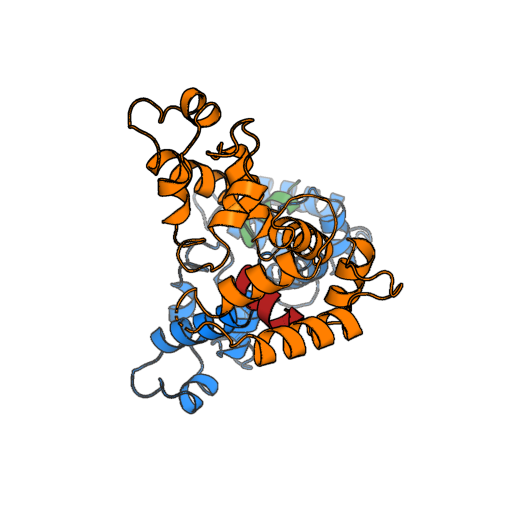 164 ARG A O 1
ATOM 1103 N N . ASP A 1 165 ? 21.885 14.629 93.155 1.00 38.22 165 ASP A N 1
ATOM 1104 C CA . ASP A 1 165 ? 20.910 13.832 93.886 1.00 38.43 165 ASP A CA 1
ATOM 1105 C C . ASP A 1 165 ? 20.956 12.323 93.522 1.00 43.50 165 ASP A C 1
ATOM 1106 O O . ASP A 1 165 ? 20.119 11.542 93.987 1.00 46.26 165 ASP A O 1
ATOM 1111 N N . GLY A 1 166 ? 21.900 11.937 92.679 1.00 37.44 166 GLY A N 1
ATOM 1112 C CA . GLY A 1 166 ? 22.087 10.551 92.276 1.00 36.13 166 GLY A CA 1
ATOM 1113 C C . GLY A 1 166 ? 21.397 10.115 90.998 1.00 39.10 166 GLY A C 1
ATOM 1114 O O . GLY A 1 166 ? 21.650 9.008 90.508 1.00 37.30 166 GLY A O 1
ATOM 1115 N N . THR A 1 167 ? 20.524 10.958 90.451 1.00 35.05 167 THR A N 1
ATOM 1116 C CA . THR A 1 167 ? 19.778 10.618 89.250 1.00 33.95 167 THR A CA 1
ATOM 1117 C C . THR A 1 167 ? 19.912 11.703 88.179 1.00 35.45 167 THR A C 1
ATOM 1118 O O . THR A 1 167 ? 20.342 12.813 88.460 1.00 35.71 167 THR A O 1
ATOM 1122 N N . ILE A 1 168 ? 19.566 11.364 86.948 1.00 29.83 168 ILE A N 1
ATOM 1123 C CA . ILE A 1 168 ? 19.621 12.306 85.837 1.00 28.60 168 ILE A CA 1
ATOM 1124 C C . ILE A 1 168 ? 18.206 12.501 85.356 1.00 32.20 168 ILE A C 1
ATOM 1125 O O . ILE A 1 168 ? 17.566 11.563 84.882 1.00 31.29 168 ILE A O 1
ATOM 1130 N N . ASN A 1 169 ? 17.718 13.710 85.493 1.00 29.73 169 ASN A N 1
ATOM 1131 C CA . ASN A 1 169 ? 16.391 14.061 85.029 1.00 30.71 169 ASN A CA 1
ATOM 1132 C C . ASN A 1 169 ? 16.526 14.542 83.567 1.00 34.42 169 ASN A C 1
ATOM 1133 O O . ASN A 1 169 ? 17.632 14.528 83.002 1.00 30.44 169 ASN A O 1
ATOM 1138 N N . LEU A 1 170 ? 15.407 14.960 82.954 1.00 34.65 170 LEU A N 1
ATOM 1139 C CA . LEU A 1 170 ? 15.390 15.339 81.537 1.00 34.40 170 LEU A CA 1
ATOM 1140 C C . LEU A 1 170 ? 16.223 16.563 81.210 1.00 37.83 170 LEU A C 1
ATOM 1141 O O . LEU A 1 170 ? 17.001 16.551 80.246 1.00 36.88 170 LEU A O 1
ATOM 1146 N N . SER A 1 171 ? 16.071 17.626 81.996 1.00 35.36 171 SER A N 1
ATOM 1147 C CA . SER A 1 171 ? 16.817 18.846 81.707 1.00 36.34 171 SER A CA 1
ATOM 1148 C C . SER A 1 171 ? 18.312 18.615 81.864 1.00 39.46 171 SER A C 1
ATOM 1149 O O . SER A 1 171 ? 19.074 19.054 81.018 1.00 42.06 171 SER A O 1
ATOM 1152 N N . GLU A 1 172 ? 18.727 17.845 82.869 1.00 33.82 172 GLU A N 1
ATOM 1153 C CA . GLU A 1 172 ? 20.133 17.470 83.024 1.00 32.23 172 GLU A CA 1
ATOM 1154 C C . GLU A 1 172 ? 20.593 16.673 81.801 1.00 34.46 172 GLU A C 1
ATOM 1155 O O . GLU A 1 172 ? 21.662 16.930 81.263 1.00 33.84 172 GLU A O 1
ATOM 1161 N N . PHE A 1 173 ? 19.787 15.721 81.363 1.00 30.11 173 PHE A N 1
ATOM 1162 C CA . PHE A 1 173 ? 20.107 14.906 80.200 1.00 30.37 173 PHE A CA 1
ATOM 1163 C C . PHE A 1 173 ? 20.200 15.744 78.898 1.00 35.48 173 PHE A C 1
ATOM 1164 O O . PHE A 1 173 ? 21.194 15.643 78.178 1.00 34.15 173 PHE A O 1
ATOM 1172 N N . GLN A 1 174 ? 19.171 16.565 78.599 1.00 33.48 174 GLN A N 1
ATOM 1173 C CA . GLN A 1 174 ? 19.194 17.395 77.387 1.00 34.41 174 GLN A CA 1
ATOM 1174 C C . GLN A 1 174 ? 20.387 18.340 77.402 1.00 43.91 174 GLN A C 1
ATOM 1175 O O . GLN A 1 174 ? 21.033 18.505 76.374 1.00 45.69 174 GLN A O 1
ATOM 1181 N N . HIS A 1 175 ? 20.736 18.884 78.574 1.00 42.74 175 HIS A N 1
ATOM 1182 C CA . HIS A 1 175 ? 21.908 19.737 78.730 1.00 45.58 175 HIS A CA 1
ATOM 1183 C C . HIS A 1 175 ? 23.205 18.985 78.430 1.00 46.71 175 HIS A C 1
ATOM 1184 O O . HIS A 1 175 ? 24.035 19.479 77.680 1.00 44.95 175 HIS A O 1
ATOM 1191 N N . VAL A 1 176 ? 23.388 17.805 79.018 1.00 44.03 176 VAL A N 1
ATOM 1192 C CA . VAL A 1 176 ? 24.626 17.058 78.799 1.00 45.11 176 VAL A CA 1
ATOM 1193 C C . VAL A 1 176 ? 24.783 16.653 77.327 1.00 50.10 176 VAL A C 1
ATOM 1194 O O . VAL A 1 176 ? 25.888 16.761 76.789 1.00 50.87 176 VAL A O 1
ATOM 1198 N N . ILE A 1 177 ? 23.677 16.257 76.671 1.00 45.65 177 ILE A N 1
ATOM 1199 C CA . ILE A 1 177 ? 23.698 15.883 75.254 1.00 44.82 177 ILE A CA 1
ATOM 1200 C C . ILE A 1 177 ? 24.087 17.078 74.404 1.00 52.52 177 ILE A C 1
ATOM 1201 O O . ILE A 1 177 ? 24.936 16.945 73.522 1.00 52.43 177 ILE A O 1
ATOM 1206 N N . SER A 1 178 ? 23.478 18.253 74.665 1.00 51.78 178 SER A N 1
ATOM 1207 C CA . SER A 1 178 ? 23.743 19.478 73.899 1.00 52.65 178 SER A CA 1
ATOM 1208 C C . SER A 1 178 ? 25.203 19.921 73.983 1.00 58.83 178 SER A C 1
ATOM 1209 O O . SER A 1 178 ? 25.682 20.590 73.078 1.00 60.49 178 SER A O 1
ATOM 1212 N N . ARG A 1 179 ? 25.908 19.526 75.029 1.00 57.53 179 ARG A N 1
ATOM 1213 C CA . ARG A 1 179 ? 27.318 19.858 75.187 1.00 60.61 179 ARG A CA 1
ATOM 1214 C C . ARG A 1 179 ? 28.251 18.808 74.561 1.00 70.05 179 ARG A C 1
ATOM 1215 O O . ARG A 1 179 ? 29.469 19.020 74.524 1.00 71.78 179 ARG A O 1
ATOM 1217 N N . SER A 1 180 ? 27.694 17.694 74.072 1.00 67.71 180 SER A N 1
ATOM 1218 C CA . SER A 1 180 ? 28.469 16.625 73.471 1.00 68.44 180 SER A CA 1
ATOM 1219 C C . SER A 1 180 ? 28.630 16.875 71.969 1.00 77.28 180 SER A C 1
ATOM 1220 O O . SER A 1 180 ? 27.810 17.582 71.370 1.00 77.80 180 SER A O 1
ATOM 1223 N N . PRO A 1 181 ? 29.637 16.247 71.319 1.00 76.58 181 PRO A N 1
ATOM 1224 C CA . PRO A 1 181 ? 29.776 16.399 69.858 1.00 77.18 181 PRO A CA 1
ATOM 1225 C C . PRO A 1 181 ? 28.518 15.958 69.093 1.00 81.52 181 PRO A C 1
ATOM 1226 O O . PRO A 1 181 ? 27.716 15.167 69.601 1.00 79.95 181 PRO A O 1
ATOM 1230 N N . ASP A 1 182 ? 28.329 16.471 67.877 0.86 79.53 182 ASP A N 1
ATOM 1231 C CA . ASP A 1 182 ? 27.160 16.092 67.084 0.86 78.55 182 ASP A CA 1
ATOM 1232 C C . ASP A 1 182 ? 27.353 14.695 66.515 0.86 80.84 182 ASP A C 1
ATOM 1233 O O . ASP A 1 182 ? 28.169 14.494 65.609 0.86 81.55 182 ASP A O 1
ATOM 1238 N N . PHE A 1 183 ? 26.587 13.737 67.061 0.75 75.05 183 PHE A N 1
ATOM 1239 C CA . PHE A 1 183 ? 26.621 12.336 66.695 0.75 73.83 183 PHE A CA 1
ATOM 1240 C C . PHE A 1 183 ? 26.155 12.091 65.264 0.75 76.81 183 PHE A C 1
ATOM 1241 O O . PHE A 1 183 ? 26.335 10.979 64.798 0.75 75.77 183 PHE A O 1
ATOM 1243 N N . ALA A 1 184 ? 25.638 13.132 64.548 1.00 73.91 184 ALA A N 1
ATOM 1244 C CA . ALA A 1 184 ? 25.194 13.162 63.132 1.00 102.06 184 ALA A CA 1
ATOM 1245 C C . ALA A 1 184 ? 25.389 11.871 62.338 1.00 126.85 184 ALA A C 1
ATOM 1246 O O . ALA A 1 184 ? 24.626 11.594 61.420 1.00 90.54 184 ALA A O 1
ATOM 1248 N N . PHE B 1 21 ? 24.754 18.347 54.910 1.00 56.42 21 PHE B N 1
ATOM 1249 C CA . PHE B 1 21 ? 23.507 17.845 54.327 1.00 55.30 21 PHE B CA 1
ATOM 1250 C C . PHE B 1 21 ? 23.465 16.345 54.109 1.00 57.73 21 PHE B C 1
ATOM 1251 O O . PHE B 1 21 ? 22.386 15.769 53.916 1.00 59.19 21 PHE B O 1
ATOM 1259 N N . LEU B 1 22 ? 24.630 15.710 54.122 1.00 50.40 22 LEU B N 1
ATOM 1260 C CA . LEU B 1 22 ? 24.728 14.270 53.932 1.00 47.79 22 LEU B CA 1
ATOM 1261 C C . LEU B 1 22 ? 25.378 13.643 55.118 1.00 50.92 22 LEU B C 1
ATOM 1262 O O . LEU B 1 22 ? 26.366 14.164 55.640 1.00 52.94 22 LEU B O 1
ATOM 1267 N N . THR B 1 23 ? 24.855 12.502 55.531 1.00 44.40 23 THR B N 1
ATOM 1268 C CA . THR B 1 23 ? 25.471 11.740 56.616 1.00 44.78 23 THR B CA 1
ATOM 1269 C C . THR B 1 23 ? 26.712 11.029 56.068 1.00 45.59 23 THR B C 1
ATOM 1270 O O . THR B 1 23 ? 26.933 10.985 54.844 1.00 44.58 23 THR B O 1
ATOM 1274 N N . LYS B 1 24 ? 27.504 10.442 56.966 1.00 39.61 24 LYS B N 1
ATOM 1275 C CA . LYS B 1 24 ? 28.669 9.678 56.559 1.00 38.24 24 LYS B CA 1
ATOM 1276 C C . LYS B 1 24 ? 28.216 8.448 55.749 1.00 42.61 24 LYS B C 1
ATOM 1277 O O . LYS B 1 24 ? 28.855 8.121 54.749 1.00 42.06 24 LYS B O 1
ATOM 1279 N N . GLN B 1 25 ? 27.099 7.786 56.159 1.00 40.17 25 GLN B N 1
ATOM 1280 C CA . GLN B 1 25 ? 26.569 6.620 55.444 1.00 39.45 25 GLN B CA 1
ATOM 1281 C C . GLN B 1 25 ? 26.173 6.994 54.026 1.00 40.74 25 GLN B C 1
ATOM 1282 O O . GLN B 1 25 ? 26.413 6.209 53.102 1.00 38.96 25 GLN B O 1
ATOM 1284 N N . GLU B 1 26 ? 25.559 8.181 53.855 1.00 35.82 26 GLU B N 1
ATOM 1285 C CA . GLU B 1 26 ? 25.204 8.676 52.542 1.00 35.16 26 GLU B CA 1
ATOM 1286 C C . GLU B 1 26 ? 26.445 8.961 51.699 1.00 38.56 26 GLU B C 1
ATOM 1287 O O . GLU B 1 26 ? 26.445 8.641 50.519 1.00 36.06 26 GLU B O 1
ATOM 1293 N N . ILE B 1 27 ? 27.509 9.538 52.296 1.00 37.38 27 ILE B N 1
ATOM 1294 C CA . ILE B 1 27 ? 28.736 9.816 51.545 1.00 36.54 27 ILE B CA 1
ATOM 1295 C C . ILE B 1 27 ? 29.424 8.514 51.098 1.00 37.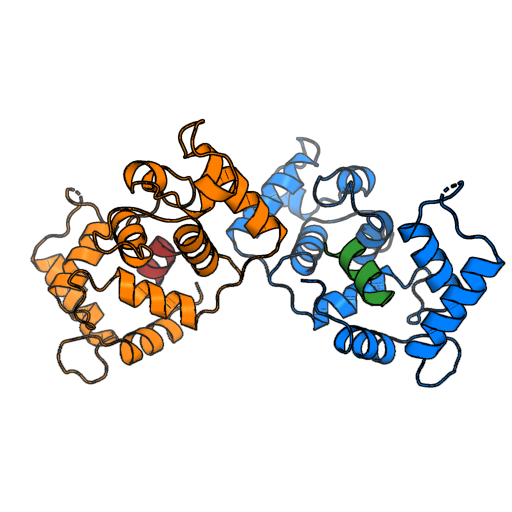09 27 ILE B C 1
ATOM 1296 O O . ILE B 1 27 ? 29.814 8.401 49.932 1.00 33.75 27 ILE B O 1
ATOM 1301 N N . LEU B 1 28 ? 29.515 7.526 52.005 1.00 32.40 28 LEU B N 1
ATOM 1302 C CA . LEU B 1 28 ? 30.143 6.251 51.692 1.00 32.25 28 LEU B CA 1
ATOM 1303 C C . LEU B 1 28 ? 29.341 5.460 50.664 1.00 37.07 28 LEU B C 1
ATOM 1304 O O . LEU B 1 28 ? 29.929 4.813 49.784 1.00 34.87 28 LEU B O 1
ATOM 1309 N N . LEU B 1 29 ? 28.009 5.538 50.741 1.00 35.53 29 LEU B N 1
ATOM 1310 C CA . LEU B 1 29 ? 27.158 4.880 49.752 1.00 36.08 29 LEU B CA 1
ATOM 1311 C C . LEU B 1 29 ? 27.320 5.578 48.414 1.00 37.17 29 LEU B C 1
ATOM 1312 O O . LEU B 1 29 ? 27.353 4.910 47.394 1.00 36.65 29 LEU B O 1
ATOM 1317 N N . ALA B 1 30 ? 27.421 6.910 48.410 1.00 33.56 30 ALA B N 1
ATOM 1318 C CA . ALA B 1 30 ? 27.590 7.674 47.178 1.00 32.70 30 ALA B CA 1
ATOM 1319 C C . ALA B 1 30 ? 28.887 7.270 46.474 1.00 35.44 30 ALA B C 1
ATOM 1320 O O . ALA B 1 30 ? 28.879 7.089 45.264 1.00 34.19 30 ALA B O 1
ATOM 1322 N N . HIS B 1 31 ? 29.980 7.055 47.232 1.00 32.56 31 HIS B N 1
ATOM 1323 C CA . HIS B 1 31 ? 31.244 6.661 46.620 1.00 31.93 31 HIS B CA 1
ATOM 1324 C C . HIS B 1 31 ? 31.166 5.282 46.000 1.00 34.48 31 HIS B C 1
ATOM 1325 O O . HIS B 1 31 ? 31.680 5.079 44.899 1.00 33.31 31 HIS B O 1
ATOM 1332 N N . ARG B 1 32 ? 30.480 4.346 46.655 1.00 33.01 32 ARG B N 1
ATOM 1333 C CA . ARG B 1 32 ? 30.304 3.018 46.053 1.00 33.26 32 ARG B CA 1
ATOM 1334 C C . ARG B 1 32 ? 29.484 3.095 44.753 1.00 35.41 32 ARG B C 1
ATOM 1335 O O . ARG B 1 32 ? 29.822 2.442 43.780 1.00 34.79 32 ARG B O 1
ATOM 1343 N N . ARG B 1 33 ? 28.413 3.885 44.735 1.00 33.00 33 ARG B N 1
ATOM 1344 C CA . ARG B 1 33 ? 27.586 4.013 43.539 1.00 32.49 33 ARG B CA 1
ATOM 1345 C C . ARG B 1 33 ? 28.360 4.716 42.428 1.00 35.55 33 ARG B C 1
ATOM 1346 O O . ARG B 1 33 ? 28.322 4.283 41.284 1.00 34.19 33 ARG B O 1
ATOM 1354 N N . PHE B 1 34 ? 29.110 5.773 42.784 1.00 32.05 34 PHE B N 1
ATOM 1355 C CA . PHE B 1 34 ? 29.903 6.511 41.828 1.00 29.63 34 PHE B CA 1
ATOM 1356 C C . PHE B 1 34 ? 30.899 5.584 41.130 1.00 34.78 34 PHE B C 1
ATOM 1357 O O . PHE B 1 34 ? 30.974 5.588 39.895 1.00 32.14 34 PHE B O 1
ATOM 1365 N N . CYS B 1 35 ? 31.600 4.746 41.918 1.00 32.99 35 CYS B N 1
ATOM 1366 C CA . CYS B 1 35 ? 32.589 3.797 41.427 1.00 33.59 35 CYS B CA 1
ATOM 1367 C C . CYS B 1 35 ? 32.031 2.798 40.446 1.00 38.90 35 CYS B C 1
ATOM 1368 O O . CYS B 1 35 ? 32.739 2.418 39.523 1.00 37.21 35 CYS B O 1
ATOM 1371 N N . GLU B 1 36 ? 30.785 2.354 40.640 1.00 39.60 36 GLU B N 1
ATOM 1372 C CA . GLU B 1 36 ? 30.129 1.412 39.719 1.00 39.81 36 GLU B CA 1
ATOM 1373 C C . GLU B 1 36 ? 29.939 2.038 38.322 1.00 39.75 36 GLU B C 1
ATOM 1374 O O . GLU B 1 36 ? 29.699 1.319 37.360 1.00 41.54 36 GLU B O 1
ATOM 1376 N N . LEU B 1 37 ? 30.027 3.366 38.219 1.00 32.66 37 LEU B N 1
ATOM 1377 C CA . LEU B 1 37 ? 29.903 4.072 36.942 1.00 31.11 37 LEU B CA 1
ATOM 1378 C C . LEU B 1 37 ? 31.232 4.156 36.195 1.00 35.83 37 LEU B C 1
ATOM 1379 O O . LEU B 1 37 ? 31.255 4.520 35.023 1.00 36.30 37 LEU B O 1
ATOM 1384 N N . LEU B 1 38 ? 32.333 3.865 36.875 1.00 33.34 38 LEU B N 1
ATOM 1385 C CA . LEU B 1 38 ? 33.664 3.981 36.300 1.00 33.09 38 LEU B CA 1
ATOM 1386 C C . LEU B 1 38 ? 34.148 2.712 35.684 1.00 41.68 38 LEU B C 1
ATOM 1387 O O . LEU B 1 38 ? 33.831 1.632 36.193 1.00 42.47 38 LEU B O 1
ATOM 1392 N N . PRO B 1 39 ? 35.031 2.816 34.661 1.00 41.43 39 PRO B N 1
ATOM 1393 C CA . PRO B 1 39 ? 35.714 1.610 34.159 1.00 42.92 39 PRO B CA 1
ATOM 1394 C C . PRO B 1 39 ? 36.477 0.950 35.312 1.00 49.75 39 PRO B C 1
ATOM 1395 O O . PRO B 1 39 ? 36.935 1.636 36.228 1.00 49.50 39 PRO B O 1
ATOM 1399 N N . GLN B 1 40 ? 36.602 -0.378 35.267 1.00 49.19 40 GLN B N 1
ATOM 1400 C CA . GLN B 1 40 ? 37.273 -1.171 36.296 1.00 49.88 40 GLN B CA 1
ATOM 1401 C C . GLN B 1 40 ? 38.655 -0.619 36.681 1.00 54.31 40 GLN B C 1
ATOM 1402 O O . GLN B 1 40 ? 39.006 -0.587 37.863 1.00 55.34 40 GLN B O 1
ATOM 1408 N N . GLU B 1 41 ? 39.402 -0.134 35.689 1.00 49.91 41 GLU B N 1
ATOM 1409 C CA . GLU B 1 41 ? 40.742 0.432 35.853 1.00 49.46 41 GLU B CA 1
ATOM 1410 C C . GLU B 1 41 ? 40.762 1.757 36.634 1.00 49.00 41 GLU B C 1
ATOM 1411 O O . GLU B 1 41 ? 41.830 2.174 37.071 1.00 49.57 41 GLU B O 1
ATOM 1413 N N . GLN B 1 42 ? 39.619 2.431 36.785 1.00 40.89 42 GLN B N 1
ATOM 1414 C CA . GLN B 1 42 ? 39.568 3.703 37.501 1.00 38.78 42 GLN B CA 1
ATOM 1415 C C . GLN B 1 42 ? 38.878 3.611 38.857 1.00 38.57 42 GLN B C 1
ATOM 1416 O O . GLN B 1 42 ? 38.557 4.641 39.432 1.00 36.68 42 GLN B O 1
ATOM 1422 N N . ARG B 1 43 ? 38.691 2.404 39.392 1.00 34.69 43 ARG B N 1
ATOM 1423 C CA . ARG B 1 43 ? 37.941 2.189 40.626 1.00 33.94 43 ARG B CA 1
ATOM 1424 C C . ARG B 1 43 ? 38.761 2.226 41.918 1.00 37.24 43 ARG B C 1
ATOM 1425 O O . ARG B 1 43 ? 38.174 2.142 42.998 1.00 37.95 43 ARG B O 1
ATOM 1433 N N . SER B 1 44 ? 40.073 2.451 41.841 1.00 33.54 44 SER B N 1
ATOM 1434 C CA . SER B 1 44 ? 40.830 2.653 43.073 1.00 33.67 44 SER B CA 1
ATOM 1435 C C . SER B 1 44 ? 40.378 4.023 43.630 1.00 36.01 44 SER B C 1
ATOM 1436 O O . SER B 1 44 ? 39.839 4.862 42.883 1.00 33.88 44 SER B O 1
ATOM 1439 N N . VAL B 1 45 ? 40.561 4.230 44.924 1.00 32.07 45 VAL B N 1
ATOM 1440 C CA . VAL B 1 45 ? 40.132 5.484 45.540 1.00 32.84 45 VAL B CA 1
ATOM 1441 C C . VAL B 1 45 ? 40.727 6.716 44.838 1.00 37.96 45 VAL B C 1
ATOM 1442 O O . VAL B 1 45 ? 39.994 7.633 44.480 1.00 36.72 45 VAL B O 1
ATOM 1446 N N . GLU B 1 46 ? 42.048 6.733 44.659 1.00 35.48 46 GLU B N 1
ATOM 1447 C CA . GLU B 1 46 ? 42.726 7.889 44.038 1.00 36.47 46 GLU B CA 1
ATOM 1448 C C . GLU B 1 46 ? 42.224 8.149 42.608 1.00 35.91 46 GLU B C 1
ATOM 1449 O O . GLU B 1 46 ? 41.907 9.284 42.262 1.00 35.38 46 GLU B O 1
ATOM 1451 N N . SER B 1 47 ? 42.119 7.094 41.806 1.00 31.38 47 SER B N 1
ATOM 1452 C CA . SER B 1 47 ? 41.592 7.248 40.457 1.00 31.71 47 SER B CA 1
ATOM 1453 C C . SER B 1 47 ? 40.129 7.741 40.470 1.00 36.87 47 SER B C 1
ATOM 1454 O O . SER B 1 47 ? 39.785 8.610 39.678 1.00 36.81 47 SER B O 1
ATOM 1457 N N . SER B 1 48 ? 39.299 7.233 41.402 1.00 32.48 48 SER B N 1
ATOM 1458 C CA . SER B 1 48 ? 37.894 7.641 41.525 1.00 30.93 48 SER B CA 1
ATOM 1459 C C . SER B 1 48 ? 37.728 9.082 41.904 1.00 35.21 48 SER B C 1
ATOM 1460 O O . SER B 1 48 ? 36.764 9.716 41.460 1.00 34.89 48 SER B O 1
ATOM 1463 N N . LEU B 1 49 ? 38.662 9.622 42.702 1.00 32.85 49 LEU B N 1
ATOM 1464 C CA . LEU B 1 49 ? 38.566 11.023 43.109 1.00 33.90 49 LEU B CA 1
ATOM 1465 C C . LEU B 1 49 ? 39.064 11.989 42.039 1.00 39.24 49 LEU B C 1
ATOM 1466 O O . LEU B 1 49 ? 38.847 13.185 42.159 1.00 39.03 49 LEU B O 1
ATOM 1471 N N . ARG B 1 50 ? 39.720 11.471 40.989 1.00 36.56 50 ARG B N 1
ATOM 1472 C CA . ARG B 1 50 ? 40.168 12.269 39.853 1.00 36.50 50 ARG B CA 1
ATOM 1473 C C . ARG B 1 50 ? 39.178 12.085 38.640 1.00 38.06 50 ARG B C 1
ATOM 1474 O O . ARG B 1 50 ? 39.191 12.893 37.724 1.00 38.61 50 ARG B O 1
ATOM 1482 N N . ALA B 1 51 ? 38.343 11.045 38.651 1.00 32.59 51 ALA B N 1
ATOM 1483 C CA . ALA B 1 51 ? 37.453 10.704 37.552 1.00 33.96 51 ALA B CA 1
ATOM 1484 C C . ALA B 1 51 ? 36.325 11.690 37.250 1.00 36.12 51 ALA B C 1
ATOM 1485 O O . ALA B 1 51 ? 35.770 12.322 38.149 1.00 32.59 51 ALA B O 1
ATOM 1487 N N . GLN B 1 52 ? 35.977 11.769 35.959 1.00 33.60 52 GLN B N 1
ATOM 1488 C CA . GLN B 1 52 ? 34.879 12.592 35.441 1.00 33.75 52 GLN B CA 1
ATOM 1489 C C . GLN B 1 52 ? 33.895 11.662 34.756 1.00 37.35 52 GLN B C 1
ATOM 1490 O O . GLN B 1 52 ? 34.256 10.993 33.783 1.00 37.05 52 GLN B O 1
ATOM 1496 N N . VAL B 1 53 ? 32.678 11.561 35.302 1.00 31.96 53 VAL B N 1
ATOM 1497 C CA . VAL B 1 53 ? 31.636 10.719 34.725 1.00 31.59 53 VAL B CA 1
ATOM 1498 C C . VAL B 1 53 ? 30.814 11.552 33.707 1.00 33.39 53 VAL B C 1
ATOM 1499 O O . VAL B 1 53 ? 30.220 12.550 34.100 1.00 29.60 53 VAL B O 1
ATOM 1503 N N . PRO B 1 54 ? 30.760 11.143 32.418 1.00 30.45 54 PRO B N 1
ATOM 1504 C CA . PRO B 1 54 ? 29.959 11.897 31.434 1.00 29.51 54 PRO B CA 1
ATOM 1505 C C . PRO B 1 54 ? 28.492 11.935 31.801 1.00 33.63 54 PRO B C 1
ATOM 1506 O O . PRO B 1 54 ? 28.018 11.107 32.581 1.00 33.78 54 PRO B O 1
ATOM 1510 N N . PHE B 1 55 ? 27.783 12.932 31.295 1.00 31.05 55 PHE B N 1
ATOM 1511 C CA . PHE B 1 55 ? 26.358 13.106 31.617 1.00 31.24 55 PHE B CA 1
ATOM 1512 C C . PHE B 1 55 ? 25.513 11.912 31.262 1.00 38.91 55 PHE B C 1
ATOM 1513 O O . PH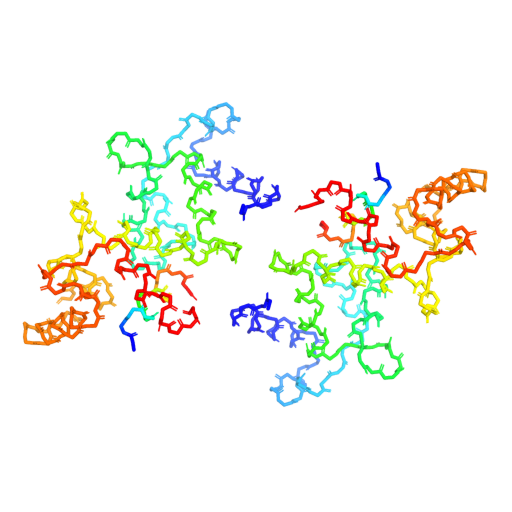E B 1 55 ? 24.616 11.586 32.037 1.00 40.28 55 PHE B O 1
ATOM 1521 N N . GLU B 1 56 ? 25.821 11.218 30.139 1.00 37.98 56 GLU B N 1
ATOM 1522 C CA . GLU B 1 56 ? 25.017 10.074 29.703 1.00 39.68 56 GLU B CA 1
ATOM 1523 C C . GLU B 1 56 ? 24.822 9.030 30.793 1.00 45.05 56 GLU B C 1
ATOM 1524 O O . GLU B 1 56 ? 23.724 8.488 30.911 1.00 47.89 56 GLU B O 1
ATOM 1530 N N . GLN B 1 57 ? 25.857 8.777 31.599 1.00 38.47 57 GLN B N 1
ATOM 1531 C CA . GLN B 1 57 ? 25.755 7.833 32.708 1.00 38.20 57 GLN B CA 1
ATOM 1532 C C . GLN B 1 57 ? 25.013 8.422 33.887 1.00 43.66 57 GLN B C 1
ATOM 1533 O O . GLN B 1 57 ? 24.327 7.696 34.606 1.00 45.36 57 GLN B O 1
ATOM 1539 N N . ILE B 1 58 ? 25.157 9.718 34.119 1.00 39.55 58 ILE B N 1
ATOM 1540 C CA . ILE B 1 58 ? 24.462 10.377 35.214 1.00 39.11 58 ILE B CA 1
ATOM 1541 C C . ILE B 1 58 ? 22.956 10.492 34.946 1.00 42.55 58 ILE B C 1
ATOM 1542 O O . ILE B 1 58 ? 22.139 10.284 35.854 1.00 42.01 58 ILE B O 1
ATOM 1547 N N . LEU B 1 59 ? 22.579 10.806 33.701 1.00 38.88 59 LEU B N 1
ATOM 1548 C CA . LEU B 1 59 ? 21.166 10.977 33.345 1.00 36.85 59 LEU B CA 1
ATOM 1549 C C . LEU B 1 59 ? 20.336 9.711 33.465 1.00 41.71 59 LEU B C 1
ATOM 1550 O O . LEU B 1 59 ? 19.105 9.799 33.408 1.00 39.98 59 LEU B O 1
ATOM 1555 N N . SER B 1 60 ? 20.982 8.539 33.639 1.00 39.53 60 SER B N 1
ATOM 1556 C CA . SER B 1 60 ? 20.272 7.268 33.772 1.00 40.53 60 SER B CA 1
ATOM 1557 C C . SER B 1 60 ? 20.091 6.847 35.222 1.00 45.86 60 SER B C 1
ATOM 1558 O O . SER B 1 60 ? 19.460 5.833 35.488 1.00 47.29 60 SER B O 1
ATOM 1561 N N . LEU B 1 61 ? 20.667 7.598 36.160 1.00 42.92 61 LEU B N 1
ATOM 1562 C CA . LEU B 1 61 ? 20.540 7.297 37.581 1.00 42.52 61 LEU B CA 1
ATOM 1563 C C . LEU B 1 61 ? 19.110 7.463 38.036 1.00 45.15 61 LEU B C 1
ATOM 1564 O O . LEU B 1 61 ? 18.436 8.375 37.565 1.00 43.14 61 LEU B O 1
ATOM 1569 N N . PRO B 1 62 ? 18.638 6.592 38.964 1.00 43.02 62 PRO B N 1
ATOM 1570 C CA . PRO B 1 62 ? 17.251 6.687 39.446 1.00 42.90 62 PRO B CA 1
ATOM 1571 C C . PRO B 1 62 ? 16.835 8.044 39.975 1.00 46.58 62 PRO B C 1
ATOM 1572 O O . PRO B 1 62 ? 15.696 8.439 39.754 1.00 48.33 62 PRO B O 1
ATOM 1576 N N . GLU B 1 63 ? 17.756 8.771 40.627 1.00 42.33 63 GLU B N 1
ATOM 1577 C CA . GLU B 1 63 ? 17.508 10.111 41.156 1.00 42.26 63 GLU B CA 1
ATOM 1578 C C . GLU B 1 63 ? 17.226 11.131 40.064 1.00 46.87 63 GLU B C 1
ATOM 1579 O O . GLU B 1 63 ? 16.641 12.161 40.370 1.00 46.37 63 GLU B O 1
ATOM 1585 N N . LEU B 1 64 ? 17.704 10.913 38.829 1.00 43.31 64 LEU B N 1
ATOM 1586 C CA . LEU B 1 64 ? 17.530 11.900 37.757 1.00 42.55 64 LEU B CA 1
ATOM 1587 C C . LEU B 1 64 ? 16.754 11.460 36.543 1.00 43.47 64 LEU B C 1
ATOM 1588 O O . LEU B 1 64 ? 16.251 12.315 35.815 1.00 43.13 64 LEU B O 1
ATOM 1593 N N . LYS B 1 65 ? 16.708 10.164 36.268 1.00 38.83 65 LYS B N 1
ATOM 1594 C CA . LYS B 1 65 ? 16.134 9.690 35.007 1.00 38.02 65 LYS B CA 1
ATOM 1595 C C . LYS B 1 65 ? 14.698 10.176 34.748 1.00 42.59 65 LYS B C 1
ATOM 1596 O O . LYS B 1 65 ? 14.333 10.471 33.591 1.00 40.95 65 LYS B O 1
ATOM 1600 N N . ALA B 1 66 ? 13.911 10.299 35.820 1.00 38.08 66 ALA B N 1
ATOM 1601 C CA . ALA B 1 66 ? 12.533 10.749 35.694 1.00 38.48 66 ALA B CA 1
ATOM 1602 C C . ALA B 1 66 ? 12.380 12.261 35.908 1.00 41.27 66 ALA B C 1
ATOM 1603 O O . ALA B 1 66 ? 11.267 12.773 35.824 1.00 43.17 66 ALA B O 1
ATOM 1605 N N . ASN B 1 67 ? 13.492 12.984 36.104 1.00 34.79 67 ASN B N 1
ATOM 1606 C CA . ASN B 1 67 ? 13.421 14.410 36.304 1.00 33.27 67 ASN B CA 1
ATOM 1607 C C . ASN B 1 67 ? 13.356 15.196 34.991 1.00 36.57 67 ASN B C 1
ATOM 1608 O O . ASN B 1 67 ? 14.251 15.062 34.170 1.00 35.76 67 ASN B O 1
ATOM 1613 N N . PRO B 1 68 ? 12.337 16.066 34.798 1.00 34.69 68 PRO B N 1
ATOM 1614 C CA . PRO B 1 68 ? 12.251 16.846 33.548 1.00 33.90 68 PRO B CA 1
ATOM 1615 C C . PRO B 1 68 ? 13.426 17.791 33.285 1.00 35.42 68 PRO B C 1
ATOM 1616 O O . PRO B 1 68 ? 13.684 18.144 32.138 1.00 35.20 68 PRO B O 1
ATOM 1620 N N . PHE B 1 69 ? 14.128 18.202 34.330 1.00 31.67 69 PHE B N 1
ATOM 1621 C CA . PHE B 1 69 ? 15.255 19.132 34.205 1.00 30.53 69 PHE B CA 1
ATOM 1622 C C . PHE B 1 69 ? 16.603 18.453 34.332 1.00 34.70 69 PHE B C 1
ATOM 1623 O O . PHE B 1 69 ? 17.589 19.135 34.563 1.00 35.36 69 PHE B O 1
ATOM 1631 N N . LYS B 1 70 ? 16.661 17.126 34.207 1.00 32.11 70 LYS B N 1
ATOM 1632 C CA . LYS B 1 70 ? 17.904 16.380 34.414 1.00 30.09 70 LYS B CA 1
ATOM 1633 C C . LYS B 1 70 ? 19.099 16.953 33.651 1.00 32.38 70 LYS B C 1
ATOM 1634 O O . LYS B 1 70 ? 20.191 17.037 34.209 1.00 34.08 70 LYS B O 1
ATOM 1640 N N . GLU B 1 71 ? 18.884 17.388 32.419 1.00 29.31 71 GLU B N 1
ATOM 1641 C CA . GLU B 1 71 ? 19.947 17.976 31.598 1.00 30.57 71 GLU B CA 1
ATOM 1642 C C . GLU B 1 71 ? 20.445 19.317 32.146 1.00 32.58 71 GLU B C 1
ATOM 1643 O O . GLU B 1 71 ? 21.653 19.553 32.174 1.00 32.27 71 GLU B O 1
ATOM 1649 N N . ARG B 1 72 ? 19.535 20.155 32.658 1.00 28.14 72 ARG B N 1
ATOM 1650 C CA . ARG B 1 72 ? 19.931 21.390 33.328 1.00 26.72 72 ARG B CA 1
ATOM 1651 C C . ARG B 1 72 ? 20.565 21.112 34.681 1.00 31.13 72 ARG B C 1
ATOM 1652 O O . ARG B 1 72 ? 21.428 21.871 35.111 1.00 31.56 72 ARG B O 1
ATOM 1660 N N . ILE B 1 73 ? 20.156 20.040 35.356 1.00 27.08 73 ILE B N 1
ATOM 1661 C CA . ILE B 1 73 ? 20.721 19.719 36.659 1.00 27.50 73 ILE B CA 1
ATOM 1662 C C . ILE B 1 73 ? 22.200 19.350 36.533 1.00 32.51 73 ILE B C 1
ATOM 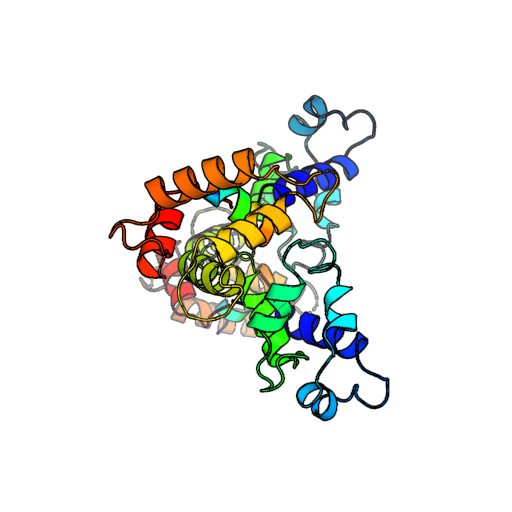1663 O O . ILE B 1 73 ? 23.013 19.814 37.335 1.00 31.27 73 ILE B O 1
ATOM 1668 N N . CYS B 1 74 ? 22.548 18.553 35.509 1.00 31.32 74 CYS B N 1
ATOM 1669 C CA . CYS B 1 74 ? 23.940 18.140 35.250 1.00 32.80 74 CYS B CA 1
ATOM 1670 C C . CYS B 1 74 ? 24.825 19.319 34.979 1.00 34.43 74 CYS B C 1
ATOM 1671 O O . CYS B 1 74 ? 25.938 19.388 35.487 1.00 35.23 74 CYS B O 1
ATOM 1674 N N . ARG B 1 75 ? 24.356 20.212 34.124 1.00 30.58 75 ARG B N 1
ATOM 1675 C CA . ARG B 1 75 ? 25.062 21.419 33.753 1.00 31.45 75 ARG B CA 1
ATOM 1676 C C . ARG B 1 75 ? 25.371 22.266 34.989 1.00 34.19 75 ARG B C 1
ATOM 1677 O O . ARG B 1 75 ? 26.506 22.681 35.169 1.00 34.19 75 ARG B O 1
ATOM 1685 N N . VAL B 1 76 ? 24.382 22.482 35.858 1.00 30.01 76 VAL B N 1
ATOM 1686 C CA . VAL B 1 76 ? 24.523 23.338 37.039 1.00 28.59 76 VAL B CA 1
ATOM 1687 C C . VAL B 1 76 ? 25.515 22.781 38.058 1.00 30.76 76 VAL B C 1
ATOM 1688 O O . VAL B 1 76 ? 26.262 23.539 38.671 1.00 31.37 76 VAL B O 1
ATOM 1692 N N . PHE B 1 77 ? 25.569 21.471 38.211 1.00 27.23 77 PHE B N 1
ATOM 1693 C CA . PHE B 1 77 ? 26.461 20.870 39.201 1.00 27.33 77 PHE B CA 1
ATOM 1694 C C . PHE B 1 77 ? 27.821 20.501 38.670 1.00 31.34 77 PHE B C 1
ATOM 1695 O O . PHE B 1 77 ? 28.686 20.135 39.456 1.00 33.68 77 PHE B O 1
ATOM 1703 N N . SER B 1 78 ? 28.052 20.635 37.363 1.00 27.13 78 SER B N 1
ATOM 1704 C CA . SER B 1 78 ? 29.364 20.342 36.802 1.00 27.01 78 SER B CA 1
ATOM 1705 C C . SER B 1 78 ? 30.321 21.472 37.142 1.00 34.49 78 SER B C 1
ATOM 1706 O O . SER B 1 78 ? 29.964 22.654 37.048 1.00 33.08 78 SER B O 1
ATOM 1709 N N . THR B 1 79 ? 31.537 21.095 37.556 1.00 35.33 79 THR B N 1
ATOM 1710 C CA . THR B 1 79 ? 32.601 22.055 37.849 1.00 37.81 79 THR B CA 1
ATOM 1711 C C . THR B 1 79 ? 33.702 22.016 36.786 1.00 43.65 79 THR B C 1
ATOM 1712 O O . THR B 1 79 ? 34.631 22.827 36.847 1.00 45.33 79 THR B O 1
ATOM 1716 N N . SER B 1 80 ? 33.573 21.111 35.793 1.00 38.26 80 SER B N 1
ATOM 1717 C CA . SER B 1 80 ? 34.531 21.018 34.693 1.00 37.99 80 SER B CA 1
ATOM 1718 C C . SER B 1 80 ? 34.327 22.175 33.709 1.00 38.16 80 SER B C 1
ATOM 1719 O O . SER B 1 80 ? 33.182 22.554 33.472 1.00 36.64 80 SER B O 1
ATOM 1722 N N . PRO B 1 81 ? 35.420 22.750 33.141 1.00 34.40 81 PRO B N 1
ATOM 1723 C CA . PRO B 1 81 ? 35.256 23.884 32.195 1.00 35.15 81 PRO B CA 1
ATOM 1724 C C . PRO B 1 81 ? 34.313 23.614 31.018 1.00 39.59 81 PRO B 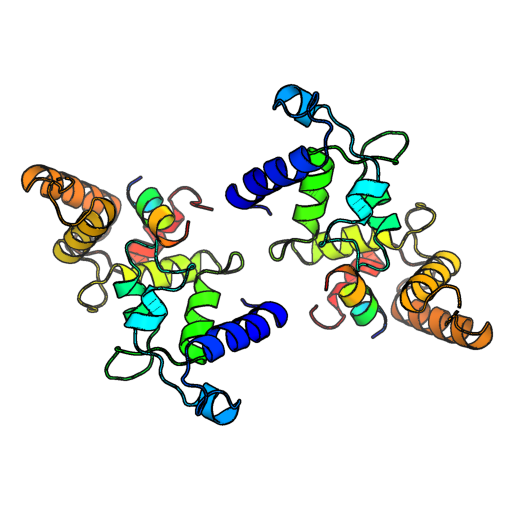C 1
ATOM 1725 O O . PRO B 1 81 ? 33.569 24.498 30.607 1.00 37.57 81 PRO B O 1
ATOM 1729 N N . ALA B 1 82 ? 34.320 22.383 30.501 1.00 38.43 82 ALA B N 1
ATOM 1730 C CA . ALA B 1 82 ? 33.449 21.982 29.405 1.00 39.10 82 ALA B CA 1
ATOM 1731 C C . ALA B 1 82 ? 32.021 21.664 29.891 1.00 41.13 82 ALA B C 1
ATOM 1732 O O . ALA B 1 82 ? 31.137 21.493 29.072 1.00 40.03 82 ALA B O 1
ATOM 1734 N N . LYS B 1 83 ? 31.789 21.612 31.210 1.00 39.10 83 LYS B N 1
ATOM 1735 C CA . LYS B 1 83 ? 30.461 21.379 31.805 1.00 38.94 83 LYS B CA 1
ATOM 1736 C C . LYS B 1 83 ? 29.739 20.193 31.141 1.00 38.96 83 LYS B C 1
ATOM 1737 O O . LYS B 1 83 ? 28.545 20.258 30.823 1.00 35.02 83 LYS B O 1
ATOM 1741 N N . ASP B 1 84 ? 30.498 19.135 30.893 1.00 37.13 84 ASP B N 1
ATOM 1742 C CA . ASP B 1 84 ? 29.974 17.945 30.231 1.00 37.60 84 ASP B CA 1
ATOM 1743 C C . ASP B 1 84 ? 30.167 16.679 31.061 1.00 36.60 84 ASP B C 1
ATOM 1744 O O . ASP B 1 84 ? 29.908 15.602 30.555 1.00 32.83 84 ASP B O 1
ATOM 1749 N N . SER B 1 85 ? 30.640 16.805 32.315 1.00 32.74 85 SER B N 1
ATOM 1750 C CA . SER B 1 85 ? 30.872 15.663 33.200 1.00 31.29 85 SER B CA 1
ATOM 1751 C C . SER B 1 85 ? 30.763 16.035 34.679 1.00 33.36 85 SER B C 1
ATOM 1752 O O . SER B 1 85 ? 30.810 17.205 35.041 1.00 32.45 85 SER B O 1
ATOM 1755 N N . LEU B 1 86 ? 30.621 15.030 35.530 1.00 30.44 86 LEU B N 1
ATOM 1756 C CA . LEU B 1 86 ? 30.542 15.224 36.961 1.00 30.15 86 LEU B CA 1
ATOM 1757 C C . LEU B 1 86 ? 31.676 14.479 37.667 1.00 32.15 86 LEU B C 1
ATOM 1758 O O . LEU B 1 86 ? 31.905 13.293 37.411 1.00 31.45 86 LEU B O 1
ATOM 1763 N N . SER B 1 87 ? 32.360 15.178 38.564 1.00 26.98 87 SER B N 1
ATOM 1764 C CA . SER B 1 87 ? 33.344 14.548 39.430 1.00 28.45 87 SER B CA 1
ATOM 1765 C C . SER B 1 87 ? 32.566 13.941 40.626 1.00 32.04 87 SER B C 1
ATOM 1766 O O . SER B 1 87 ? 31.363 14.200 40.794 1.00 29.64 87 SER B O 1
ATOM 1769 N N . PHE B 1 88 ? 33.270 13.182 41.480 1.00 28.71 88 PHE B N 1
ATOM 1770 C CA . PHE B 1 88 ? 32.657 12.665 42.689 1.00 29.64 88 PHE B CA 1
ATOM 1771 C C . PHE B 1 88 ? 32.156 13.800 43.595 1.00 32.10 88 PHE B C 1
ATOM 1772 O O . PHE B 1 88 ? 31.023 13.760 44.061 1.00 31.68 88 PHE B O 1
ATOM 1780 N N . GLU B 1 89 ? 32.969 14.811 43.804 1.00 30.81 89 GLU B N 1
ATOM 1781 C CA . GLU B 1 89 ? 32.563 15.976 44.600 1.00 32.52 89 GLU B CA 1
ATOM 1782 C C . GLU B 1 89 ? 31.330 16.676 44.008 1.00 35.94 89 GLU B C 1
ATOM 1783 O O . GLU B 1 89 ? 30.450 17.068 44.775 1.00 35.70 89 GLU B O 1
ATOM 1789 N N . ASP B 1 90 ? 31.264 16.837 42.661 1.00 32.21 90 ASP B N 1
ATOM 1790 C CA . ASP B 1 90 ? 30.087 17.429 42.001 1.00 32.35 90 ASP B CA 1
ATOM 1791 C C . ASP B 1 90 ? 28.853 16.595 42.254 1.00 35.11 90 ASP B C 1
ATOM 1792 O O . ASP B 1 90 ? 27.775 17.136 42.448 1.00 34.75 90 ASP B O 1
ATOM 1797 N N . PHE B 1 91 ? 29.016 15.276 42.241 1.00 32.05 91 PHE B N 1
ATOM 1798 C CA . PHE B 1 91 ? 27.960 14.321 42.506 1.00 30.67 91 PHE B CA 1
ATOM 1799 C C . PHE B 1 91 ? 27.471 14.428 43.961 1.00 32.73 91 PHE B C 1
ATOM 1800 O O . PHE B 1 91 ? 26.278 14.343 44.206 1.00 30.07 91 PHE B O 1
ATOM 1808 N N . LEU B 1 92 ? 28.378 14.652 44.921 1.00 31.71 92 LEU B N 1
ATOM 1809 C CA . LEU B 1 92 ? 27.957 14.827 46.321 1.00 31.32 92 LEU B CA 1
ATOM 1810 C C . LEU B 1 92 ? 27.151 16.111 46.478 1.00 34.18 92 LEU B C 1
ATOM 1811 O O . LEU B 1 92 ? 26.205 16.126 47.254 1.00 34.42 92 LEU B O 1
ATOM 1816 N N . ASP B 1 93 ? 27.523 17.174 45.743 1.00 31.10 93 ASP B N 1
ATOM 1817 C CA . ASP B 1 93 ? 26.825 18.450 45.765 1.00 32.66 93 ASP B CA 1
ATOM 1818 C C . ASP B 1 93 ? 25.393 18.288 45.287 1.00 36.86 93 ASP B C 1
ATOM 1819 O O . ASP B 1 93 ? 24.466 18.795 45.922 1.00 37.18 93 ASP B O 1
ATOM 1824 N N . LEU B 1 94 ? 25.217 17.587 44.167 1.00 32.92 94 LEU B N 1
ATOM 1825 C CA . LEU B 1 94 ? 23.907 17.312 43.607 1.00 33.68 94 LEU B CA 1
ATOM 1826 C C . LEU B 1 94 ? 23.046 16.574 44.645 1.00 34.25 94 LEU B C 1
ATOM 1827 O O . LEU B 1 94 ? 21.938 16.999 44.921 1.00 33.83 94 LEU B O 1
ATOM 1832 N N . LEU B 1 95 ? 23.569 15.481 45.228 1.00 29.50 95 LEU B N 1
ATOM 1833 C CA . LEU B 1 95 ? 22.838 14.720 46.237 1.00 29.59 95 LEU B CA 1
ATOM 1834 C C . LEU B 1 95 ? 22.491 15.564 47.442 1.00 31.72 95 LEU B C 1
ATOM 1835 O O . LEU B 1 95 ? 21.391 15.473 47.944 1.00 31.36 95 LEU B O 1
ATOM 1840 N N . SER B 1 96 ? 23.419 16.408 47.871 1.00 31.05 96 SER B N 1
ATOM 1841 C CA . SER B 1 96 ? 23.235 17.289 49.018 1.00 32.96 96 SER B CA 1
ATOM 1842 C C . SER B 1 96 ? 22.039 18.257 48.795 1.00 37.19 96 SER B C 1
ATOM 1843 O O . SER B 1 96 ? 21.204 18.409 49.677 1.00 38.10 96 SER B O 1
ATOM 1846 N N . VAL B 1 97 ? 21.936 18.852 47.602 1.00 31.35 97 VAL B N 1
ATOM 1847 C CA . VAL B 1 97 ? 20.851 19.780 47.287 1.00 29.50 97 VAL B CA 1
ATOM 1848 C C . VAL B 1 97 ? 19.515 19.051 47.178 1.00 33.80 97 VAL B C 1
ATOM 1849 O O . VAL B 1 97 ? 18.473 19.613 47.527 1.00 33.09 97 VAL B O 1
ATOM 1853 N N . PHE B 1 98 ? 19.531 17.823 46.682 1.00 30.16 98 PHE B N 1
ATOM 1854 C CA . PHE B 1 98 ? 18.295 17.074 46.534 1.00 30.46 98 PHE B CA 1
ATOM 1855 C C . PHE B 1 98 ? 17.948 16.258 47.777 1.00 38.61 98 PHE B C 1
ATOM 1856 O O . PHE B 1 98 ? 16.924 15.580 47.786 1.00 40.40 98 PHE B O 1
ATOM 1864 N N . SER B 1 99 ? 18.751 16.355 48.850 1.00 36.74 99 SER B N 1
ATOM 1865 C CA . SER B 1 99 ? 18.436 15.595 50.057 1.00 38.21 99 SER B CA 1
ATOM 1866 C C . SER B 1 99 ? 17.295 16.239 50.828 1.00 44.06 99 SER B C 1
ATOM 1867 O O . SER B 1 99 ? 17.051 17.448 50.705 1.00 43.90 99 SER B O 1
ATOM 1870 N N . ASP B 1 100 ? 16.605 15.432 51.631 1.00 42.47 100 ASP B N 1
ATOM 1871 C CA . ASP B 1 100 ? 15.491 15.907 52.454 1.00 45.30 100 ASP B CA 1
ATOM 1872 C C . ASP B 1 100 ? 15.910 16.879 53.557 1.00 47.84 100 ASP B C 1
ATOM 1873 O O . ASP B 1 100 ? 15.057 17.567 54.098 1.00 48.72 100 ASP B O 1
ATOM 1878 N N . THR B 1 101 ? 17.214 16.974 53.848 1.00 42.23 101 THR B N 1
ATOM 1879 C CA . THR B 1 101 ? 17.760 17.881 54.854 1.00 42.61 101 THR B CA 1
ATOM 1880 C C . THR B 1 101 ? 18.154 19.265 54.304 1.00 47.35 101 THR B C 1
ATOM 1881 O O . THR B 1 101 ? 18.464 20.158 55.089 1.00 48.51 101 THR B O 1
ATOM 1885 N N . ALA B 1 102 ? 18.167 19.448 52.977 1.00 43.37 102 ALA B N 1
ATOM 1886 C CA . ALA B 1 102 ? 18.553 20.726 52.370 1.00 43.01 102 ALA B CA 1
ATOM 1887 C C . ALA B 1 102 ? 17.509 21.814 52.661 1.00 46.08 102 ALA B C 1
ATOM 1888 O O . ALA B 1 102 ? 16.301 21.580 52.570 1.00 44.63 102 ALA B O 1
ATOM 1890 N N . THR B 1 103 ? 17.985 22.987 53.061 1.00 42.57 103 THR B N 1
ATOM 1891 C CA . THR B 1 103 ? 17.143 24.102 53.480 1.00 42.17 103 THR B CA 1
ATOM 1892 C C . THR B 1 103 ? 16.310 24.679 52.323 1.00 41.74 103 THR B C 1
ATOM 1893 O O . THR B 1 103 ? 16.726 24.590 51.168 1.00 38.25 103 THR B O 1
ATOM 1897 N N . PRO B 1 104 ? 15.135 25.271 52.619 1.00 38.84 104 PRO B N 1
ATOM 1898 C CA . PRO B 1 104 ? 14.351 25.920 51.541 1.00 38.10 104 PRO B CA 1
ATOM 1899 C C . PRO B 1 104 ? 15.147 26.988 50.762 1.00 40.24 104 PRO B C 1
ATOM 1900 O O . PRO B 1 104 ? 14.913 27.154 49.568 1.00 37.05 104 PRO B O 1
ATOM 1904 N N . ASP B 1 105 ? 16.079 27.702 51.433 1.00 36.51 105 ASP B N 1
ATOM 1905 C CA . ASP B 1 105 ? 16.898 28.715 50.796 1.00 36.29 105 ASP B CA 1
ATOM 1906 C C . ASP B 1 105 ? 17.819 28.090 49.726 1.00 39.87 105 ASP B C 1
ATOM 1907 O O . ASP B 1 105 ? 17.905 28.612 48.622 1.00 37.07 105 ASP B O 1
ATOM 1909 N N . ILE B 1 106 ? 18.512 26.997 50.046 1.00 38.32 106 ILE B N 1
ATOM 1910 C CA . ILE B 1 106 ? 19.426 26.322 49.078 1.00 36.97 106 ILE B CA 1
ATOM 1911 C C . ILE B 1 106 ? 18.621 25.770 47.899 1.00 35.64 106 ILE B C 1
ATOM 1912 O O . ILE B 1 106 ? 19.062 25.926 46.783 1.00 32.71 106 ILE B O 1
ATOM 1917 N N . LYS B 1 107 ? 17.468 25.169 48.162 1.00 32.74 107 LYS B N 1
ATOM 1918 C CA . LYS B 1 107 ? 16.648 24.603 47.088 1.00 32.03 107 LYS B CA 1
ATOM 1919 C C . LYS B 1 107 ? 16.174 25.673 46.094 1.00 31.82 107 LYS B C 1
ATOM 1920 O O . LYS B 1 107 ? 16.224 25.464 44.878 1.00 29.55 107 LYS B O 1
ATOM 1926 N N . SER B 1 108 ? 15.740 26.829 46.600 1.00 29.32 108 SER B N 1
ATOM 1927 C CA . SER B 1 108 ? 15.267 27.888 45.697 1.00 28.99 108 SER B CA 1
ATOM 1928 C C . SER B 1 108 ? 16.412 28.558 44.959 1.00 33.86 108 SER B C 1
ATOM 1929 O O . SER B 1 108 ? 16.218 29.021 43.837 1.00 34.61 108 SER B O 1
ATOM 1932 N N . HIS B 1 109 ? 17.594 28.612 45.589 1.00 33.52 109 HIS B N 1
ATOM 1933 C CA . HIS B 1 109 ? 18.795 29.163 44.974 1.00 35.65 109 HIS B CA 1
ATOM 1934 C C . HIS B 1 109 ? 19.222 28.300 43.763 1.00 35.65 109 HIS B C 1
ATOM 1935 O O . HIS B 1 109 ? 19.481 28.833 42.689 1.00 33.43 109 HIS B O 1
ATOM 1942 N N . TYR B 1 110 ? 19.274 26.984 43.944 1.00 30.21 110 TYR B N 1
ATOM 1943 C CA . TYR B 1 110 ? 19.650 26.064 42.884 1.00 29.47 110 TYR B CA 1
ATOM 1944 C C . TYR B 1 110 ? 18.564 25.923 41.830 1.00 31.31 110 TYR B C 1
ATOM 1945 O O . TYR B 1 110 ? 18.906 25.780 40.663 1.00 28.03 110 TYR B O 1
ATOM 1954 N N . ALA B 1 111 ? 17.256 26.033 42.209 1.00 29.05 111 ALA B N 1
ATOM 1955 C CA . ALA B 1 111 ? 16.182 26.029 41.190 1.00 26.71 111 ALA B CA 1
ATOM 1956 C C . ALA B 1 111 ? 16.373 27.240 40.269 1.00 30.50 111 ALA B C 1
ATOM 1957 O O . ALA B 1 111 ? 16.311 27.098 39.056 1.00 31.51 111 ALA B O 1
ATOM 1959 N N . PHE B 1 112 ? 16.661 28.411 40.842 1.00 26.99 112 PHE B N 1
ATOM 1960 C CA . PHE B 1 112 ? 16.911 29.630 40.050 1.00 24.82 112 PHE B CA 1
ATOM 1961 C C . PHE B 1 112 ? 18.014 29.399 39.028 1.00 26.53 112 PHE B C 1
ATOM 1962 O O . PHE B 1 112 ? 17.850 29.706 37.851 1.00 25.81 112 PHE B O 1
ATOM 1970 N N . ARG B 1 113 ? 19.100 28.782 39.456 1.00 26.76 113 ARG B N 1
ATOM 1971 C CA . ARG B 1 113 ? 20.206 28.446 38.556 1.00 26.58 113 ARG B CA 1
ATOM 1972 C C . ARG B 1 113 ? 19.792 27.463 37.470 1.00 29.99 113 ARG B C 1
ATOM 1973 O O . ARG B 1 113 ? 20.237 27.584 36.328 1.00 28.96 113 ARG B O 1
ATOM 1981 N N . ILE B 1 114 ? 18.915 26.505 37.828 1.00 27.79 114 ILE B N 1
ATOM 1982 C CA . ILE B 1 114 ? 18.415 25.509 36.882 1.00 27.10 114 ILE B CA 1
ATOM 1983 C C . ILE B 1 114 ? 17.498 26.135 35.844 1.00 29.12 114 ILE B C 1
ATOM 1984 O O . ILE B 1 114 ? 17.613 25.846 34.662 1.00 28.17 114 ILE B O 1
ATOM 1989 N N . PHE B 1 115 ? 16.574 26.988 36.292 1.00 27.22 115 PHE B N 1
ATOM 1990 C CA . PHE B 1 115 ? 15.588 27.643 35.425 1.00 25.75 115 PHE B CA 1
ATOM 1991 C C . PHE B 1 115 ? 16.187 28.768 34.574 1.00 30.93 115 PHE B C 1
ATOM 1992 O O . PHE B 1 115 ? 15.556 29.204 33.610 1.00 29.74 115 PHE B O 1
ATOM 2000 N N . ASP B 1 116 ? 17.387 29.267 34.929 1.00 29.39 116 ASP B N 1
ATOM 2001 C CA . ASP B 1 116 ? 18.053 30.307 34.133 1.00 30.28 116 ASP B CA 1
ATOM 2002 C C . ASP B 1 116 ? 18.768 29.622 32.963 1.00 37.37 116 ASP B C 1
ATOM 2003 O O . ASP B 1 116 ? 19.966 29.327 33.009 1.00 38.94 116 ASP B O 1
ATOM 2008 N N . PHE B 1 117 ? 18.016 29.351 31.917 1.00 36.20 117 PHE B N 1
ATOM 2009 C CA . PHE B 1 117 ? 18.500 28.558 30.781 1.00 36.80 117 PHE B CA 1
ATOM 2010 C C . PHE B 1 117 ? 19.683 29.169 30.057 1.00 44.00 117 PHE B C 1
ATOM 2011 O O . PHE B 1 117 ? 20.577 28.422 29.680 1.00 46.27 117 PHE B O 1
ATOM 2019 N N . ASP B 1 118 ? 19.726 30.500 29.894 1.00 40.79 118 ASP B N 1
ATOM 2020 C CA . ASP B 1 118 ? 20.841 31.147 29.203 1.00 41.40 118 ASP B CA 1
ATOM 2021 C C . ASP B 1 118 ? 21.974 31.548 30.128 1.00 47.72 118 ASP B C 1
ATOM 2022 O O . ASP B 1 118 ? 22.977 32.088 29.646 1.00 50.73 118 ASP B O 1
ATOM 2027 N N . ASP B 1 119 ? 21.809 31.344 31.449 1.00 43.00 119 ASP B N 1
ATOM 2028 C CA . ASP B 1 119 ? 22.828 31.618 32.470 1.00 43.74 119 ASP B CA 1
ATOM 2029 C C . ASP B 1 119 ? 23.274 33.065 32.512 1.00 48.97 119 ASP B C 1
ATOM 2030 O O . ASP B 1 119 ? 24.472 33.336 32.538 1.00 52.48 119 ASP B O 1
ATOM 2035 N N . ASP B 1 120 ? 22.332 33.990 32.550 1.00 43.82 120 ASP B N 1
ATOM 2036 C CA . ASP B 1 120 ? 22.649 35.409 32.611 1.00 44.09 120 ASP B CA 1
ATOM 2037 C C . ASP B 1 120 ? 22.203 36.096 33.921 1.00 43.27 120 ASP B C 1
ATOM 2038 O O . ASP B 1 120 ? 22.287 37.313 34.029 1.00 43.25 120 ASP B O 1
ATOM 2043 N N . GLY B 1 121 ? 21.707 35.328 34.881 1.00 38.48 121 GLY B N 1
ATOM 2044 C CA . GLY B 1 121 ? 21.278 35.849 36.182 1.00 37.23 121 GLY B CA 1
ATOM 2045 C C . GLY B 1 121 ? 19.851 36.360 36.307 1.00 39.60 121 GLY B C 1
ATOM 2046 O O . GLY B 1 121 ? 19.494 36.916 37.336 1.00 39.84 121 GLY B O 1
ATOM 2047 N N . THR B 1 122 ? 19.012 36.176 35.293 1.00 36.05 122 THR B N 1
ATOM 2048 C CA . THR B 1 122 ? 17.606 36.601 35.320 1.00 36.18 122 THR B CA 1
ATOM 2049 C C . THR B 1 122 ? 16.746 35.629 34.529 1.00 38.78 122 THR B C 1
ATOM 2050 O O . THR B 1 122 ? 17.241 34.963 33.623 1.00 38.99 122 THR B O 1
ATOM 2054 N N . LEU B 1 123 ? 15.469 35.532 34.889 1.00 35.17 123 LEU B N 1
ATOM 2055 C CA . LEU B 1 123 ? 14.512 34.692 34.167 1.00 34.40 123 LEU B CA 1
ATOM 2056 C C . LEU B 1 123 ? 13.698 35.623 33.338 1.00 37.99 123 LEU B C 1
ATOM 2057 O O . LEU B 1 123 ? 13.053 36.518 33.880 1.00 38.22 123 LEU B O 1
ATOM 2062 N N . ASN B 1 124 ? 13.773 35.477 32.037 1.00 34.45 124 ASN B N 1
ATOM 2063 C CA . ASN B 1 124 ? 12.977 36.297 31.122 1.00 35.09 124 ASN B CA 1
ATOM 2064 C C . ASN B 1 124 ? 11.924 35.380 30.434 1.00 37.00 124 ASN B C 1
ATOM 2065 O O . ASN B 1 124 ? 11.773 34.208 30.800 1.00 35.03 124 ASN B O 1
ATOM 2070 N N . ARG B 1 125 ? 11.205 35.922 29.456 1.00 34.52 125 ARG B N 1
ATOM 2071 C CA . ARG B 1 125 ? 10.173 35.212 28.729 1.00 34.99 125 ARG B CA 1
ATOM 2072 C C . ARG B 1 125 ? 10.701 33.970 28.052 1.00 42.59 125 ARG B C 1
ATOM 2073 O O . ARG B 1 125 ? 10.040 32.944 28.093 1.00 44.80 125 ARG B O 1
ATOM 2081 N N . GLU B 1 126 ? 11.884 34.041 27.447 1.00 39.00 126 GLU B N 1
ATOM 2082 C CA . GLU B 1 126 ? 12.456 32.876 26.792 1.00 37.65 126 GLU B CA 1
ATOM 2083 C C . GLU B 1 126 ? 12.772 31.775 27.770 1.00 39.10 126 GLU B C 1
ATOM 2084 O O . GLU B 1 126 ? 12.519 30.626 27.465 1.00 41.38 126 GLU B O 1
ATOM 2090 N N . ASP B 1 127 ? 13.323 32.106 28.922 1.00 35.92 127 ASP B N 1
ATOM 2091 C CA . ASP B 1 127 ? 13.621 31.108 29.957 1.00 34.65 127 ASP B CA 1
ATOM 2092 C C . ASP B 1 127 ? 12.312 30.456 30.422 1.00 34.08 127 ASP B C 1
ATOM 2093 O O . ASP B 1 127 ? 12.247 29.239 30.505 1.00 32.66 127 ASP B O 1
ATOM 2098 N N . LEU B 1 128 ? 11.281 31.268 30.686 1.00 28.32 128 LEU B N 1
ATOM 2099 C CA . LEU B 1 128 ? 10.001 30.747 31.141 1.00 29.11 128 LEU B CA 1
ATOM 2100 C C . LEU B 1 128 ? 9.324 29.845 30.099 1.00 34.66 128 LEU B C 1
ATOM 2101 O O . LEU B 1 128 ? 8.686 28.850 30.452 1.00 33.22 128 LEU B O 1
ATOM 2106 N N . SER B 1 129 ? 9.467 30.200 28.826 1.00 32.79 129 SER B N 1
ATOM 2107 C CA . SER B 1 129 ? 8.971 29.407 27.703 1.00 33.88 129 SER B CA 1
ATOM 2108 C C . SER B 1 129 ? 9.671 28.023 27.672 1.00 38.24 129 SER B C 1
ATOM 2109 O O . SER B 1 129 ? 8.995 27.010 27.513 1.00 37.75 129 SER B O 1
ATOM 2112 N N . ARG B 1 130 ? 11.011 27.986 27.865 1.00 34.20 130 ARG B N 1
ATOM 2113 C CA . ARG B 1 130 ? 11.747 26.717 27.915 1.00 33.67 130 ARG B CA 1
ATOM 2114 C C . ARG B 1 130 ? 11.340 25.908 29.135 1.00 37.06 130 ARG B C 1
ATOM 2115 O O . ARG B 1 130 ? 11.205 24.696 29.039 1.00 37.75 130 ARG B O 1
ATOM 2123 N N . LEU B 1 131 ? 11.118 26.574 30.280 1.00 33.71 131 LEU B N 1
ATOM 2124 C CA . LEU B 1 131 ? 10.688 25.895 31.494 1.00 33.57 131 LEU B CA 1
ATOM 2125 C C . LEU B 1 131 ? 9.316 25.228 31.285 1.00 35.21 131 LEU B C 1
ATOM 2126 O O . LEU B 1 131 ? 9.133 24.073 31.656 1.00 34.62 131 LEU B O 1
ATOM 2131 N N . VAL B 1 132 ? 8.387 25.926 30.646 1.00 32.53 132 VAL B N 1
ATOM 2132 C CA . VAL B 1 132 ? 7.067 25.364 30.390 1.00 33.37 132 VAL B CA 1
ATOM 2133 C C . VAL B 1 132 ? 7.165 24.167 29.435 1.00 40.46 132 VAL B C 1
ATOM 2134 O O . VAL B 1 132 ? 6.558 23.127 29.707 1.00 40.09 132 VAL B O 1
ATOM 2138 N N . ASN B 1 133 ? 7.974 24.286 28.362 1.00 37.95 133 ASN B N 1
ATOM 2139 C CA . ASN B 1 133 ? 8.189 23.180 27.425 1.00 39.35 133 ASN B CA 1
ATOM 2140 C C . ASN B 1 133 ? 8.763 21.966 28.127 1.00 47.69 133 ASN B C 1
ATOM 2141 O O . ASN B 1 133 ? 8.388 20.851 27.782 1.00 49.22 133 ASN B O 1
ATOM 2146 N N . CYS B 1 134 ? 9.653 22.160 29.110 1.00 46.33 134 CYS B N 1
ATOM 2147 C CA . CYS B 1 134 ? 10.190 21.040 29.894 1.00 48.20 134 CYS B CA 1
ATOM 2148 C C . CYS B 1 134 ? 9.052 20.306 30.589 1.00 51.27 134 CYS B C 1
ATOM 2149 O O . CYS B 1 134 ? 9.046 19.083 30.609 1.00 51.59 134 CYS B O 1
ATOM 2152 N N . LEU B 1 135 ? 8.105 21.061 31.170 1.00 46.03 135 LEU B N 1
ATOM 2153 C CA . LEU B 1 135 ? 6.999 20.496 31.919 1.00 45.65 135 LEU B CA 1
ATOM 2154 C C . LEU B 1 135 ? 5.991 19.755 31.069 1.00 52.94 135 LEU B C 1
ATOM 2155 O O . LEU B 1 135 ? 5.477 18.734 31.501 1.00 55.83 135 LEU B O 1
ATOM 2160 N N . THR B 1 136 ? 5.713 20.247 29.873 1.00 49.87 136 THR B N 1
ATOM 2161 C CA . THR B 1 136 ? 4.688 19.674 29.020 1.00 51.49 136 THR B CA 1
ATOM 2162 C C . THR B 1 136 ? 5.189 18.611 28.048 1.00 62.20 136 THR B C 1
ATOM 2163 O O . THR B 1 136 ? 4.449 17.689 27.720 1.00 63.44 136 THR B O 1
ATOM 2167 N N . GLY B 1 137 ? 6.424 18.778 27.578 1.00 61.66 137 GLY B N 1
ATOM 2168 C CA . GLY B 1 137 ? 7.038 17.987 26.519 1.00 62.34 137 GLY B CA 1
ATOM 2169 C C . GLY B 1 137 ? 7.195 18.834 25.262 1.00 68.74 137 GLY B C 1
ATOM 2170 O O . GLY B 1 137 ? 6.459 19.813 25.057 1.00 66.45 137 GLY B O 1
ATOM 2171 N N . GLU B 1 138 ? 8.176 18.477 24.413 1.00 70.34 138 GLU B N 1
ATOM 2172 C CA . GLU B 1 138 ? 8.465 19.211 23.170 1.00 72.27 138 GLU B CA 1
ATOM 2173 C C . GLU B 1 138 ? 7.367 19.080 22.117 1.00 78.90 138 GLU B C 1
ATOM 2174 O O . GLU B 1 138 ? 7.142 20.026 21.366 1.00 80.58 138 GLU B O 1
ATOM 2176 N N . GLY B 1 139 ? 6.714 17.919 22.066 1.00 75.46 139 GLY B N 1
ATOM 2177 C CA . GLY B 1 139 ? 5.577 17.621 21.194 1.00 100.32 139 GLY B CA 1
ATOM 2178 C C . GLY B 1 139 ? 5.614 18.160 19.775 1.00 120.71 139 GLY B C 1
ATOM 2179 O O . GLY B 1 139 ? 4.695 18.866 19.342 1.00 77.21 139 GLY B O 1
ATOM 2180 N N . THR B 1 142 ? 2.009 17.864 22.726 1.00 63.67 142 THR B N 1
ATOM 2181 C CA . THR B 1 142 ? 2.316 18.195 24.109 1.00 61.70 142 THR B CA 1
ATOM 2182 C C . THR B 1 142 ? 2.404 19.701 24.320 1.00 63.95 142 THR B C 1
ATOM 2183 O O . THR B 1 142 ? 1.778 20.222 25.235 1.00 62.63 142 THR B O 1
ATOM 2185 N N . ARG B 1 143 ? 3.205 20.391 23.488 1.00 60.36 143 ARG B N 1
ATOM 2186 C CA . ARG B 1 143 ? 3.487 21.818 23.597 1.00 58.16 143 ARG B CA 1
ATOM 2187 C C . ARG B 1 143 ? 2.244 22.690 23.574 1.00 62.02 143 ARG B C 1
ATOM 2188 O O . ARG B 1 143 ? 1.258 22.393 22.888 1.00 64.27 143 ARG B O 1
ATOM 2191 N N . LEU B 1 144 ? 2.306 23.771 24.341 1.00 54.36 144 LEU B N 1
ATOM 2192 C CA . LEU B 1 144 ? 1.259 24.768 24.414 1.00 52.89 144 LEU B CA 1
ATOM 2193 C C . LEU B 1 144 ? 1.239 25.555 23.108 1.00 55.53 144 LEU B C 1
ATOM 2194 O O . LEU B 1 144 ? 2.265 25.673 22.434 1.00 54.53 144 LEU B O 1
ATOM 2199 N N . SER B 1 145 ? 0.081 26.105 22.759 1.00 52.38 145 SER B N 1
ATOM 2200 C CA . SER B 1 145 ? -0.009 26.974 21.585 1.00 52.51 145 SER B CA 1
ATOM 2201 C C . SER B 1 145 ? 0.588 28.345 21.938 1.00 56.46 145 SER B C 1
ATOM 2202 O O . SER B 1 145 ? 0.805 28.648 23.113 1.00 55.70 145 SER B O 1
ATOM 2205 N N . ALA B 1 146 ? 0.846 29.168 20.920 1.00 53.53 146 ALA B N 1
ATOM 2206 C CA . ALA B 1 146 ? 1.401 30.513 21.082 1.00 51.71 146 ALA B CA 1
ATOM 2207 C C . ALA B 1 146 ? 0.586 31.357 22.056 1.00 49.85 146 ALA B C 1
ATOM 2208 O O . ALA B 1 146 ? 1.178 32.013 22.911 1.00 48.55 146 ALA B O 1
ATOM 2210 N N . SER B 1 147 ? -0.752 31.315 21.945 1.00 43.63 147 SER B N 1
ATOM 2211 C CA . SER B 1 147 ? -1.625 32.089 22.814 1.00 43.32 147 SER B CA 1
ATOM 2212 C C . SER B 1 147 ? -1.634 31.551 24.235 1.00 48.03 147 SER B C 1
ATOM 2213 O O . SER B 1 147 ? -1.604 32.341 25.177 1.00 49.61 147 SER B O 1
ATOM 2216 N N . GLU B 1 148 ? -1.654 30.222 24.407 1.00 42.99 148 GLU B N 1
ATOM 2217 C CA . GLU B 1 148 ? -1.638 29.618 25.739 1.00 40.56 148 GLU B CA 1
ATOM 2218 C C . GLU B 1 148 ? -0.321 29.953 26.464 1.00 40.38 148 GLU B C 1
ATOM 2219 O O . GLU B 1 148 ? -0.325 30.238 27.660 1.00 40.48 148 GLU B O 1
ATOM 2225 N N . MET B 1 149 ? 0.790 29.917 25.740 1.00 34.87 149 MET B N 1
ATOM 2226 C CA . MET B 1 149 ? 2.098 30.204 26.291 1.00 33.57 149 MET B CA 1
ATOM 2227 C C . MET B 1 149 ? 2.192 31.683 26.717 1.00 37.46 149 MET B C 1
ATOM 2228 O O . MET B 1 149 ? 2.647 31.982 27.831 1.00 32.00 149 MET B O 1
ATOM 2233 N N . LYS B 1 150 ? 1.716 32.589 25.853 1.00 37.17 150 LYS B N 1
ATOM 2234 C CA . LYS B 1 150 ? 1.719 34.012 26.141 1.00 37.38 150 LYS B CA 1
ATOM 2235 C C . LYS B 1 150 ? 0.906 34.305 27.393 1.00 42.19 150 LYS B C 1
ATOM 2236 O O . LYS B 1 150 ? 1.372 35.036 28.250 1.00 43.20 150 LYS B O 1
ATOM 2238 N N . GLN B 1 151 ? -0.268 33.714 27.527 1.00 39.75 151 GLN B N 1
ATOM 2239 C CA . GLN B 1 151 ? -1.110 33.947 28.704 1.00 39.71 151 GLN B CA 1
ATOM 2240 C C . GLN B 1 151 ? -0.464 33.365 29.975 1.00 38.81 151 GLN B C 1
ATOM 2241 O O . GLN B 1 151 ? -0.513 34.003 31.033 1.00 38.69 151 GLN B O 1
ATOM 2247 N N . LEU B 1 152 ? 0.151 32.182 29.873 1.00 32.26 152 LEU B N 1
ATOM 2248 C CA . LEU B 1 152 ? 0.810 31.595 31.034 1.00 30.99 152 LEU B CA 1
ATOM 2249 C C . LEU B 1 152 ? 2.034 32.438 31.497 1.00 34.09 152 LEU B C 1
ATOM 2250 O O . LEU B 1 152 ? 2.158 32.743 32.675 1.00 32.70 152 LEU B O 1
ATOM 2255 N N . ILE B 1 153 ? 2.886 32.851 30.564 1.00 31.42 153 ILE B N 1
ATOM 2256 C CA . ILE B 1 153 ? 4.068 33.641 30.889 1.00 31.98 153 ILE B CA 1
ATOM 2257 C C . ILE B 1 153 ? 3.698 34.997 31.469 1.00 39.19 153 ILE B C 1
ATOM 2258 O O . ILE B 1 153 ? 4.308 35.426 32.457 1.00 39.78 153 ILE B O 1
ATOM 2263 N N . ASP B 1 154 ? 2.692 35.667 30.876 1.00 35.79 154 ASP B N 1
ATOM 2264 C CA . ASP B 1 154 ? 2.194 36.932 31.400 1.00 36.55 154 ASP B CA 1
ATOM 2265 C C . ASP B 1 154 ? 1.745 36.769 32.864 1.00 38.21 154 ASP B C 1
ATOM 2266 O O . ASP B 1 154 ? 2.054 37.621 33.682 1.00 38.29 154 ASP B O 1
ATOM 2271 N N . ASN B 1 155 ? 1.027 35.676 33.188 1.00 35.33 155 ASN B N 1
ATOM 2272 C CA . ASN B 1 155 ? 0.577 35.426 34.554 1.00 36.77 155 ASN B CA 1
ATOM 2273 C C . ASN B 1 155 ? 1.727 35.151 35.504 1.00 41.31 155 ASN B C 1
ATOM 2274 O O . ASN B 1 155 ? 1.709 35.646 36.624 1.00 42.63 155 ASN B O 1
ATOM 2279 N N . ILE B 1 156 ? 2.724 34.371 35.063 1.00 36.11 156 ILE B N 1
ATOM 2280 C CA . ILE B 1 156 ? 3.904 34.087 35.872 1.00 35.22 156 ILE B CA 1
ATOM 2281 C C . ILE B 1 156 ? 4.648 35.398 36.171 1.00 39.55 156 ILE B C 1
ATOM 2282 O O . ILE B 1 156 ? 5.033 35.643 37.311 1.00 39.83 156 ILE B O 1
ATOM 2287 N N . LEU B 1 157 ? 4.831 36.241 35.156 1.00 35.96 157 LEU B N 1
ATOM 2288 C CA . LEU B 1 157 ? 5.516 37.513 35.328 1.00 35.99 157 LEU B CA 1
ATOM 2289 C C . LEU B 1 157 ? 4.735 38.474 36.199 1.00 42.39 157 LEU B C 1
ATOM 2290 O O . LEU B 1 157 ? 5.334 39.211 36.985 1.00 42.06 157 LEU B O 1
ATOM 2295 N N . GLU B 1 158 ? 3.399 38.450 36.088 1.00 40.07 158 GLU B N 1
ATOM 2296 C CA . GLU B 1 158 ? 2.544 39.309 36.888 1.00 39.44 158 GLU B CA 1
ATOM 2297 C C . GLU B 1 158 ? 2.759 39.005 38.372 1.00 41.93 158 GLU B C 1
ATOM 2298 O O . GLU B 1 158 ? 2.795 39.920 39.179 1.00 42.31 158 GLU B O 1
ATOM 2304 N N . GLU B 1 159 ? 2.961 37.737 38.718 1.00 38.10 159 GLU B N 1
ATOM 2305 C CA . GLU B 1 159 ? 3.126 37.360 40.111 1.00 38.57 159 GLU B CA 1
ATOM 2306 C C . GLU B 1 159 ? 4.540 37.414 40.632 1.00 40.76 159 GLU B C 1
ATOM 2307 O O . GLU B 1 159 ? 4.721 37.623 41.825 1.00 42.20 159 GLU B O 1
ATOM 2309 N N . SER B 1 160 ? 5.540 37.257 39.759 1.00 34.84 160 SER B N 1
ATOM 2310 C CA . SER B 1 160 ? 6.922 37.050 40.157 1.00 32.38 160 SER B CA 1
ATOM 2311 C C . SER B 1 160 ? 7.871 38.196 39.957 1.00 36.27 160 SER B C 1
ATOM 2312 O O . SER B 1 160 ? 8.891 38.263 40.662 1.00 34.66 160 SER B O 1
ATOM 2315 N N . ASP B 1 161 ? 7.597 39.058 38.993 1.00 34.16 161 ASP B N 1
ATOM 2316 C CA . ASP B 1 161 ? 8.457 40.203 38.747 1.00 34.24 161 ASP B CA 1
ATOM 2317 C C . ASP B 1 161 ? 7.961 41.349 39.635 1.00 38.10 161 ASP B C 1
ATOM 2318 O O . ASP B 1 161 ? 7.186 42.207 39.216 1.00 39.73 161 ASP B O 1
ATOM 2323 N N . ILE B 1 162 ? 8.400 41.339 40.864 1.00 34.83 162 ILE B N 1
ATOM 2324 C CA . ILE B 1 162 ? 7.950 42.293 41.860 1.00 35.65 162 ILE B CA 1
ATOM 2325 C C . ILE B 1 162 ? 8.337 43.738 41.507 1.00 40.40 162 ILE B C 1
ATOM 2326 O O . ILE B 1 162 ? 7.489 44.619 41.649 1.00 42.04 162 ILE B O 1
ATOM 2331 N N . ASP B 1 163 ? 9.582 43.993 41.053 1.00 34.33 163 ASP B N 1
ATOM 2332 C CA . ASP B 1 163 ? 9.926 45.384 40.750 1.00 35.22 163 ASP B CA 1
ATOM 2333 C C . ASP B 1 163 ? 9.423 45.852 39.368 1.00 41.66 163 ASP B C 1
ATOM 2334 O O . ASP B 1 163 ? 9.695 46.967 38.948 1.00 42.78 163 ASP B O 1
ATOM 2339 N N . ARG B 1 164 ? 8.737 44.976 38.656 1.00 41.08 164 ARG B N 1
ATOM 2340 C CA . ARG B 1 164 ? 8.085 45.258 37.380 1.00 41.78 164 ARG B CA 1
ATOM 2341 C C . ARG B 1 164 ? 9.044 45.683 36.253 1.00 47.46 164 ARG B C 1
ATOM 2342 O O . ARG B 1 164 ? 8.598 46.332 35.312 1.00 48.98 164 ARG B O 1
ATOM 2350 N N . ASP B 1 165 ? 10.319 45.271 36.305 1.00 42.81 165 ASP B N 1
ATOM 2351 C CA . ASP B 1 165 ? 11.292 45.572 35.259 1.00 41.63 165 ASP B CA 1
ATOM 2352 C C . ASP B 1 165 ? 11.292 44.567 34.071 1.00 46.51 165 ASP B C 1
ATOM 2353 O O . ASP B 1 165 ? 12.166 44.633 33.212 1.00 49.37 165 ASP B O 1
ATOM 2358 N N . GLY B 1 166 ? 10.372 43.620 34.076 1.00 40.93 166 GLY B N 1
ATOM 2359 C CA . GLY B 1 166 ? 10.221 42.625 33.021 1.00 39.36 166 GLY B CA 1
ATOM 2360 C C . GLY B 1 166 ? 10.875 41.285 33.253 1.00 41.89 166 GLY B C 1
ATOM 2361 O O . GLY B 1 166 ? 10.614 40.352 32.502 1.00 41.11 166 GLY B O 1
ATOM 2362 N N . THR B 1 167 ? 11.799 41.193 34.230 1.00 38.31 167 THR B N 1
ATOM 2363 C CA . THR B 1 167 ? 12.545 39.959 34.505 1.00 35.97 167 THR B CA 1
ATOM 2364 C C . THR B 1 167 ? 12.499 39.563 35.967 1.00 35.42 167 THR B C 1
ATOM 2365 O O . THR B 1 167 ? 12.169 40.370 36.806 1.00 37.47 167 THR B O 1
ATOM 2369 N N . ILE B 1 168 ? 12.840 38.330 36.265 1.00 28.49 168 ILE B N 1
ATOM 2370 C CA . ILE B 1 168 ? 12.884 37.805 37.623 1.00 27.89 168 ILE B CA 1
ATOM 2371 C C . ILE B 1 168 ? 14.347 37.597 38.012 1.00 30.44 168 ILE B C 1
ATOM 2372 O O . ILE B 1 168 ? 15.051 36.812 37.356 1.00 28.62 168 ILE B O 1
ATOM 2377 N N . ASN B 1 169 ? 14.805 38.333 39.052 1.00 25.78 169 ASN B N 1
ATOM 2378 C CA . ASN B 1 169 ? 16.156 38.143 39.568 1.00 25.34 169 ASN B CA 1
ATOM 2379 C C . ASN B 1 169 ? 16.069 37.146 40.731 1.00 27.07 169 ASN B C 1
ATOM 2380 O O . ASN B 1 169 ? 14.977 36.679 41.047 1.00 27.53 169 ASN B O 1
ATOM 2385 N N . LEU B 1 170 ? 17.201 36.841 41.374 1.00 23.78 170 LEU B N 1
ATOM 2386 C CA . LEU B 1 170 ? 17.250 35.834 42.434 1.00 23.42 170 LEU B CA 1
ATOM 2387 C C . LEU B 1 170 ? 16.449 36.187 43.667 1.00 28.30 170 LEU B C 1
ATOM 2388 O O . LEU B 1 170 ? 15.699 35.338 44.178 1.00 27.43 170 LEU B O 1
ATOM 2393 N N . SER B 1 171 ? 16.618 37.421 44.185 1.00 26.87 171 SER B N 1
ATOM 2394 C CA . SER B 1 171 ? 15.904 37.800 45.391 1.00 28.08 171 SER B CA 1
ATOM 2395 C C . SER B 1 171 ? 14.412 37.795 45.168 1.00 31.24 171 SER B C 1
ATOM 2396 O O . SER B 1 171 ? 13.668 37.283 46.012 1.00 34.42 171 SER B O 1
ATOM 2399 N N . GLU B 1 172 ? 13.983 38.251 44.013 1.00 25.58 172 GLU B N 1
ATOM 2400 C CA . GLU B 1 172 ? 12.555 38.189 43.699 1.00 25.74 172 GLU B CA 1
ATOM 2401 C C . GLU B 1 172 ? 12.080 36.731 43.671 1.00 29.92 172 GLU B C 1
ATOM 2402 O O . GLU B 1 172 ? 11.060 36.397 44.270 1.00 29.98 172 GLU B O 1
ATOM 2408 N N . PHE B 1 173 ? 12.839 35.869 42.979 1.00 25.92 173 PHE B N 1
ATOM 2409 C CA . PHE B 1 173 ? 12.522 34.460 42.875 1.00 24.13 173 PHE B CA 1
ATOM 2410 C C . PHE B 1 173 ? 12.471 33.796 44.271 1.00 28.73 173 PHE B C 1
ATOM 2411 O O . PHE B 1 173 ? 11.501 33.113 44.584 1.00 27.05 173 PHE B O 1
ATOM 2419 N N . GLN B 1 174 ? 13.500 33.996 45.096 1.00 27.49 174 GLN B N 1
ATOM 2420 C CA . GLN B 1 174 ? 13.507 33.372 46.436 1.00 28.88 174 GLN B CA 1
ATOM 2421 C C . GLN B 1 174 ? 12.323 33.828 47.282 1.00 35.31 174 GLN B C 1
ATOM 2422 O O . GLN B 1 174 ? 11.672 33.013 47.940 1.00 34.44 174 GLN B O 1
ATOM 2428 N N . HIS B 1 175 ? 11.987 35.116 47.178 1.00 34.65 175 HIS B N 1
ATOM 2429 C CA . HIS B 1 175 ? 10.830 35.648 47.877 1.00 33.78 175 HIS B CA 1
ATOM 2430 C C . HIS B 1 175 ? 9.530 35.011 47.385 1.00 35.67 175 HIS B C 1
ATOM 2431 O O . HIS B 1 175 ? 8.732 34.578 48.207 1.00 35.09 175 HIS B O 1
ATOM 2438 N N . VAL B 1 176 ? 9.328 34.944 46.069 1.00 31.81 176 VAL B N 1
ATOM 2439 C CA . VAL B 1 176 ? 8.107 34.379 45.495 1.00 31.77 176 VAL B CA 1
ATOM 2440 C C . VAL B 1 176 ? 7.948 32.919 45.886 1.00 38.70 176 VAL B C 1
ATOM 2441 O O . VAL B 1 176 ? 6.850 32.525 46.263 1.00 39.70 176 VAL B O 1
ATOM 2445 N N . ILE B 1 177 ? 9.045 32.132 45.858 1.00 34.92 177 ILE B N 1
ATOM 2446 C CA . ILE B 1 177 ? 9.023 30.714 46.260 1.00 33.82 177 ILE B CA 1
ATOM 2447 C C . ILE B 1 177 ? 8.599 30.561 47.707 1.00 38.49 177 ILE B C 1
ATOM 2448 O O . ILE B 1 177 ? 7.739 29.725 48.003 1.00 38.86 177 ILE B O 1
ATOM 2453 N N . SER B 1 178 ? 9.190 31.372 48.606 1.00 35.32 178 SER B N 1
ATOM 2454 C CA . SER B 1 178 ? 8.875 31.302 50.032 1.00 37.94 178 SER B CA 1
ATOM 2455 C C . SER B 1 178 ? 7.397 31.604 50.326 1.00 46.08 178 SER B C 1
ATOM 2456 O O . SER B 1 178 ? 6.879 31.191 51.351 1.00 47.15 178 SER B O 1
ATOM 2459 N N . ARG B 1 179 ? 6.723 32.296 49.413 1.00 45.42 179 ARG B N 1
ATOM 2460 C CA . ARG B 1 179 ? 5.312 32.620 49.560 1.00 47.26 179 ARG B CA 1
ATOM 2461 C C . ARG B 1 179 ? 4.395 31.641 48.817 1.00 52.66 179 ARG B C 1
ATOM 2462 O O . ARG B 1 179 ? 3.184 31.850 48.755 1.00 56.23 179 ARG B O 1
ATOM 2470 N N . SER B 1 180 ? 4.964 30.604 48.232 1.00 47.03 180 SER B N 1
ATOM 2471 C CA . SER B 1 180 ? 4.217 29.560 47.532 1.00 47.56 180 SER B CA 1
ATOM 2472 C C . SER B 1 180 ? 3.944 28.432 48.520 1.00 53.89 180 SER B C 1
ATOM 2473 O O . SER B 1 180 ? 4.663 28.325 49.527 1.00 51.97 180 SER B O 1
ATOM 2476 N N . PRO B 1 181 ? 2.967 27.538 48.226 0.75 54.10 181 PRO B N 1
ATOM 2477 C CA . PRO B 1 181 ? 2.716 26.395 49.124 0.75 55.98 181 PRO B CA 1
ATOM 2478 C C . PRO B 1 181 ? 3.957 25.576 49.441 0.75 60.91 181 PRO B C 1
ATOM 2479 O O . PRO B 1 181 ? 4.892 25.518 48.636 0.75 58.91 181 PRO B O 1
ATOM 2483 N N . ASP B 1 182 ? 3.956 24.982 50.647 0.80 60.77 182 ASP B N 1
ATOM 2484 C CA . ASP B 1 182 ? 5.061 24.214 51.187 0.80 60.98 182 ASP B CA 1
ATOM 2485 C C . ASP B 1 182 ? 5.282 22.923 50.449 0.80 65.96 182 ASP B C 1
ATOM 2486 O O . ASP B 1 182 ? 4.487 21.990 50.564 0.80 67.18 182 ASP B O 1
ATOM 2488 N N . PHE B 1 183 ? 6.382 22.874 49.689 1.00 62.21 183 PHE B N 1
ATOM 2489 C CA . PHE B 1 183 ? 6.870 21.709 48.934 1.00 90.42 183 PHE B CA 1
ATOM 2490 C C . PHE B 1 183 ? 5.854 21.076 48.001 1.00 124.16 183 PHE B C 1
ATOM 2491 O O . PHE B 1 183 ? 6.003 21.135 46.780 1.00 87.92 183 PHE B O 1
ATOM 2493 N N . SER C 2 1 ? 33.563 10.585 75.246 1.00 50.63 5 SER D N 1
ATOM 2494 C CA . SER C 2 1 ? 32.233 10.937 75.733 1.00 49.63 5 SER D CA 1
ATOM 2495 C C . SER C 2 1 ? 31.298 9.756 75.596 1.00 48.46 5 SER D C 1
ATOM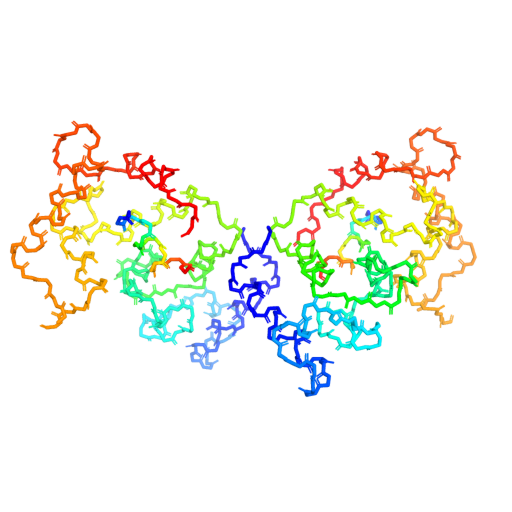 2496 O O . SER C 2 1 ? 30.978 9.323 74.475 1.00 48.09 5 SER D O 1
ATOM 2499 N N . PHE C 2 2 ? 30.869 9.232 76.757 1.00 39.99 6 PHE D N 1
ATOM 2500 C CA . PHE C 2 2 ? 29.968 8.098 76.841 1.00 36.08 6 PHE D CA 1
ATOM 2501 C C . PHE C 2 2 ? 28.666 8.364 76.100 1.00 35.38 6 PHE D C 1
ATOM 2502 O O . PHE C 2 2 ? 28.148 7.468 75.431 1.00 33.02 6 PHE D O 1
ATOM 2510 N N . TRP C 2 3 ? 28.115 9.571 76.262 1.00 31.32 7 TRP D N 1
ATOM 2511 C CA . TRP C 2 3 ? 26.828 9.894 75.688 1.00 31.24 7 TRP D CA 1
ATOM 2512 C C . TRP C 2 3 ? 26.856 9.956 74.172 1.00 37.05 7 TRP D C 1
ATOM 2513 O O . TRP C 2 3 ? 25.855 9.654 73.533 1.00 37.84 7 TRP D O 1
ATOM 2524 N N . TYR C 2 4 ? 27.992 10.319 73.586 1.00 35.81 8 TYR D N 1
ATOM 2525 C CA . TYR C 2 4 ? 28.152 10.350 72.128 1.00 35.18 8 TYR D CA 1
ATOM 2526 C C . TYR C 2 4 ? 28.000 8.948 71.592 1.00 35.69 8 TYR D C 1
ATOM 2527 O O . TYR C 2 4 ? 27.275 8.732 70.640 1.00 35.66 8 TYR D O 1
ATOM 2536 N N . GLY C 2 5 ? 28.680 8.002 72.214 1.00 33.71 9 GLY D N 1
ATOM 2537 C CA . GLY C 2 5 ? 28.604 6.593 71.828 1.00 32.79 9 GLY D CA 1
ATOM 2538 C C . GLY C 2 5 ? 27.216 6.007 71.978 1.00 33.35 9 GLY D C 1
ATOM 2539 O O . GLY C 2 5 ? 26.794 5.225 71.131 1.00 34.78 9 GLY D O 1
ATOM 2540 N N . ALA C 2 6 ? 26.507 6.358 73.050 1.00 27.78 10 ALA D N 1
ATOM 2541 C CA . ALA C 2 6 ? 25.160 5.813 73.309 1.00 28.06 10 ALA D CA 1
ATOM 2542 C C . ALA C 2 6 ? 24.136 6.376 72.324 1.00 33.93 10 ALA D C 1
ATOM 2543 O O . ALA C 2 6 ? 23.223 5.647 71.900 1.00 32.62 10 ALA D O 1
ATOM 2545 N N . MET C 2 7 ? 24.284 7.658 71.955 1.00 30.86 11 MET D N 1
ATOM 2546 C CA . MET C 2 7 ? 23.371 8.263 70.964 1.00 30.43 11 MET D CA 1
ATOM 2547 C C . MET C 2 7 ? 23.677 7.739 69.582 1.00 36.35 11 MET D C 1
ATOM 2548 O O . MET C 2 7 ? 22.751 7.535 68.804 1.00 39.14 11 MET D O 1
ATOM 2553 N N . LYS C 2 8 ? 24.951 7.487 69.276 1.00 32.64 12 LYS D N 1
ATOM 2554 C CA . LYS C 2 8 ? 25.339 6.926 67.988 1.00 33.36 12 LYS D CA 1
ATOM 2555 C C . LYS C 2 8 ? 24.780 5.497 67.883 1.00 39.23 12 LYS D C 1
ATOM 2556 O O . LYS C 2 8 ? 24.259 5.137 66.837 1.00 38.88 12 LYS D O 1
ATOM 2562 N N . ALA C 2 9 ? 24.859 4.691 68.974 1.00 34.20 13 ALA D N 1
ATOM 2563 C CA . ALA C 2 9 ? 24.270 3.356 68.969 1.00 32.53 13 ALA D CA 1
ATOM 2564 C C . ALA C 2 9 ? 22.752 3.409 68.746 1.00 35.95 13 ALA D C 1
ATOM 2565 O O . ALA C 2 9 ? 22.205 2.507 68.105 1.00 35.74 13 ALA D O 1
ATOM 2567 N N . LEU C 2 10 ? 22.075 4.442 69.263 1.00 31.03 14 LEU D N 1
ATOM 2568 C CA . LEU C 2 10 ? 20.634 4.511 69.142 1.00 32.56 14 LEU D CA 1
ATOM 2569 C C . LEU C 2 10 ? 20.175 5.062 67.804 1.00 39.50 14 LEU D C 1
ATOM 2570 O O . LEU C 2 10 ? 19.292 4.480 67.183 1.00 40.83 14 LEU D O 1
ATOM 2575 N N . TYR C 2 11 ? 20.753 6.185 67.363 1.00 36.63 15 TYR D N 1
ATOM 2576 C CA . TYR C 2 11 ? 20.310 6.858 66.139 1.00 35.22 15 TYR D CA 1
ATOM 2577 C C . TYR C 2 11 ? 21.168 6.630 64.897 1.00 41.17 15 TYR D C 1
ATOM 2578 O O . TYR C 2 11 ? 20.726 6.990 63.806 1.00 43.58 15 TYR D O 1
ATOM 2587 N N . GLY C 2 12 ? 22.355 6.045 65.042 1.00 36.45 16 GLY D N 1
ATOM 2588 C CA . GLY C 2 12 ? 23.224 5.760 63.901 1.00 59.01 16 GLY D CA 1
ATOM 2589 C C . GLY C 2 12 ? 22.765 4.541 63.118 1.00 101.14 16 GLY D C 1
ATOM 2590 O O . GLY C 2 12 ? 21.986 3.710 63.610 1.00 66.66 16 GLY D O 1
ATOM 2591 N N . SER D 2 1 ? -0.879 27.529 41.644 1.00 52.05 5 SER E N 1
ATOM 2592 C CA . SER D 2 1 ? 0.419 28.210 41.724 1.00 50.86 5 SER E CA 1
ATOM 2593 C C . SER D 2 1 ? 1.407 27.503 40.837 1.00 51.53 5 SER E C 1
ATOM 2594 O O . SER D 2 1 ? 1.777 26.339 41.093 1.00 52.81 5 SER E O 1
ATOM 2597 N N . PHE D 2 2 ? 1.829 28.204 39.783 1.00 41.14 6 PHE E N 1
ATOM 2598 C CA . PHE D 2 2 ? 2.764 27.689 38.795 1.00 36.33 6 PHE E CA 1
ATOM 2599 C C . PHE D 2 2 ? 4.066 27.244 39.443 1.00 36.92 6 PHE E C 1
ATOM 2600 O O . PHE D 2 2 ? 4.613 26.205 39.069 1.00 34.63 6 PHE E O 1
ATOM 2608 N N . TRP D 2 3 ? 4.589 28.057 40.376 1.00 32.34 7 TRP E N 1
ATOM 2609 C CA . TRP D 2 3 ? 5.866 27.765 40.979 1.00 30.78 7 TRP E CA 1
ATOM 2610 C C . TRP D 2 3 ? 5.837 26.538 41.856 1.00 35.64 7 TRP E C 1
ATOM 2611 O O . TRP D 2 3 ? 6.833 25.844 41.936 1.00 33.65 7 TRP E O 1
ATOM 2622 N N . TYR D 2 4 ? 4.706 26.255 42.490 1.00 35.74 8 TYR E N 1
ATOM 2623 C CA . TYR D 2 4 ? 4.558 25.058 43.315 1.00 36.32 8 TYR E CA 1
ATOM 2624 C C . TYR D 2 4 ? 4.708 23.817 42.442 1.00 38.25 8 TYR E C 1
ATOM 2625 O O . TYR D 2 4 ? 5.432 22.905 42.797 1.00 39.02 8 TYR E O 1
ATOM 2634 N N . GLY D 2 5 ? 4.050 23.811 41.303 1.00 33.84 9 GLY E N 1
ATOM 2635 C CA . GLY D 2 5 ? 4.144 22.721 40.355 1.00 33.50 9 GLY E CA 1
ATOM 2636 C C . GLY D 2 5 ? 5.541 22.532 39.806 1.00 36.22 9 GLY E C 1
ATOM 2637 O O . GLY D 2 5 ? 5.984 21.403 39.668 1.00 35.46 9 GLY E O 1
ATOM 2638 N N . ALA D 2 6 ? 6.254 23.632 39.487 1.00 34.03 10 ALA E N 1
ATOM 2639 C CA . ALA D 2 6 ? 7.605 23.560 38.905 1.00 32.15 10 ALA E CA 1
ATOM 2640 C C . ALA D 2 6 ? 8.622 23.084 39.934 1.00 31.23 10 ALA E C 1
ATOM 2641 O O . ALA D 2 6 ? 9.548 22.349 39.577 1.00 26.53 10 ALA E O 1
ATOM 2643 N N . MET D 2 7 ? 8.443 23.479 41.209 1.00 28.05 11 MET E N 1
ATOM 2644 C CA . MET D 2 7 ? 9.345 23.024 42.262 1.00 27.91 11 MET E CA 1
ATOM 2645 C C . MET D 2 7 ? 9.068 21.573 42.624 1.00 33.45 11 MET E C 1
ATOM 2646 O O . MET D 2 7 ? 9.997 20.858 42.987 1.00 34.11 11 MET E O 1
ATOM 2651 N N . LYS D 2 8 ? 7.792 21.121 42.521 1.00 30.26 12 LYS E N 1
ATOM 2652 C CA . LYS D 2 8 ? 7.442 19.721 42.768 1.00 29.34 12 LYS E CA 1
ATOM 2653 C C . LYS D 2 8 ? 8.063 18.872 41.659 1.00 32.62 12 LYS E C 1
ATOM 2654 O O . LYS D 2 8 ? 8.628 17.832 41.945 1.00 32.77 12 LYS E O 1
ATOM 2656 N N . ALA D 2 9 ? 8.010 19.338 40.402 1.00 29.19 13 ALA E N 1
ATOM 2657 C CA . ALA D 2 9 ? 8.624 18.621 39.279 1.00 29.08 13 ALA E CA 1
ATOM 2658 C C . ALA D 2 9 ? 10.138 18.511 39.460 1.00 39.15 13 ALA E C 1
ATOM 2659 O O . ALA D 2 9 ? 10.731 17.519 39.039 1.00 41.15 13 ALA E O 1
ATOM 2661 N N . LEU D 2 10 ? 10.770 19.515 40.077 1.00 35.43 14 LEU E N 1
ATOM 2662 C CA . LEU D 2 10 ? 12.212 19.476 40.215 1.00 34.94 14 LEU E CA 1
ATOM 2663 C C . LEU D 2 10 ? 12.658 18.671 41.424 1.00 37.05 14 LEU E C 1
ATOM 2664 O O . LEU D 2 10 ? 13.583 17.871 41.307 1.00 36.36 14 LEU E O 1
ATOM 2669 N N . TYR D 2 11 ? 12.041 18.895 42.581 1.00 32.83 15 TYR E N 1
ATOM 2670 C CA . TYR D 2 11 ? 12.486 18.258 43.819 1.00 33.04 15 TYR E CA 1
ATOM 2671 C C . TYR D 2 11 ? 11.646 17.076 44.305 1.00 41.73 15 TYR E C 1
ATOM 2672 O O . TYR D 2 11 ? 12.032 16.424 45.280 1.00 40.37 15 TYR E O 1
ATOM 2681 N N . GLY D 2 12 ? 10.512 16.817 43.662 1.00 41.91 16 GLY E N 1
ATOM 2682 C CA . GLY D 2 12 ? 9.624 15.729 44.054 1.00 74.02 16 GLY E CA 1
ATOM 2683 C C . GLY D 2 12 ? 8.758 16.149 45.222 1.00 117.61 16 GLY E C 1
ATOM 2684 O O . GLY D 2 12 ? 7.986 15.349 45.749 1.00 94.61 16 GLY E O 1
#

Secondary structure (DSSP, 8-state):
---HHHHHHHHHHHHTTS-GGG-SHHHHHH--EEHHHHTTSHHHHT-TTHHHHHHHH--STT--EE-HHHHHHHHHHHSTTS-HHHHHHHHHHHH-TT-SSSB-HHHHHHHHHHHH-S---PPPHHHHHHHHHHHHHHH-TT-SSSB-HHHHHHHHHTS----/---HHHHHHHHHHHHHTS-GGG-SHHHHHH--EEHHHHTTSHHHHT-TTHHHHHHHH--STT--EE-HHHHHHHHHHHSTTS-HHHHHHHHHHHH-TT-SSSB-HHHHHHHHHHHH----PPPHHHHHHHHHHHHHHH-TT-SSSB-HHHHHHHHHTS---/-HHHHHHHHHH-/-HHHHHHHHHH-

GO terms:
  GO:0005886 plasma membrane (C, IDA)
  GO:0030291 protein serine/threonine kinase inhibitor activity (F, IDA)
  GO:0008427 calcium-dependent protein kinase inhibitor activity (F, IMP)
  GO:0016020 membrane (C, IDA)
  GO:0006974 DNA damage response (P, IDA)
  GO:0005509 calcium ion binding (F, IMP)
  GO:0005654 nucleoplasm (C, IMP)
  GO:0005737 cytoplasm (C, IMP)
  GO:0005783 endoplasmic reticulum (C, IMP)
  GO:0006915 apoptotic process (P, IMP)
  GO:0005515 protein binding (F, IPI)
  GO:0032433 filopodium tip (C, IDA)
  GO:0043005 neuron projection (C, IDA)
  GO:0043025 neuronal cell body (C, IDA)
  GO:0048471 perinuclear region of cytoplasm (C, IDA)
  GO:0071944 cell periphery (C, IDA)
  GO:0005634 nucleus (C, IDA)
  GO:0005737 cytoplasm (C, IDA)
  GO:0005813 centrosome (C, IDA)
  GO:0030027 lamellipodium (C, IDA)

Sequence (348 aa):
FLTKQEILLAHRRFCELLPQEQRSVESSLRAQVPFEQILSLPELKANPFKERICRVFSTSPAKDSLSFEDFLDLLSVFSDTATPDIKSHYAFRIFDFDDDGTLNREDLSRLVNCLTGEGETRLSASEMKQLIDNILEESDIDRDGTINLSEFQHVISRSPDFAFLTKQEILLAHRRFCELLPQEQRSVESSLRAQVPFEQILSLPELKANPFKERICRVFSTSPAKDSLSFEDFLDLLSVFSDTATPDIKSHYAFRIFDFDDDGTLNREDLSRLVNCLTGEGTRLSASEMKQLIDNILEESDIDRDGTINLSEFQHVISRSPDFSFWYGAMKALYGSFWYGAMKALYG

InterPro domains:
  IPR002048 EF-hand domain [PF13499] (109-177)
  IPR002048 EF-hand domain [PS50222] (103-138)
  IPR002048 EF-hand domain [PS50222] (148-183)
  IPR002048 EF-hand domain [SM00054] (107-135)
  IPR002048 EF-hand domain [SM00054] (152-180)
  IPR002048 EF-hand domain [cd00051] (111-178)
  IPR011992 EF-hand domain pair [SSF47473] (10-189)
  IPR018247 EF-Hand 1, calcium-binding site [PS00018] (116-128)
  IPR018247 EF-Hand 1, calcium-binding site [PS00018] (161-173)
  IPR051433 Calcium and Integrin-Binding [PTHR45791] (1-190)